Protein AF-A0A0P4VNN0-F1 (afdb_monomer)

Nearest PDB structures (foldseek):
  5vny-assembly1_A  TM=8.937E-01  e=1.075E-01  Drosophila melanogaster
  7zss-assembly1_P  TM=9.270E-01  e=1.607E-01  Drosophila melanogaster
  7zrv-assembly1_E  TM=9.097E-01  e=2.284E-01  Drosophila melanogaster
  5d8r-assembly1_E-2  TM=2.656E-01  e=1.031E+00  Pseudomonas aeruginosa PAO1
  6igm-assembly1_H  TM=4.471E-01  e=6.615E+00  Homo sapiens

pLDDT: mean 72.59, std 23.57, range [31.69, 98.44]

Solvent-accessible surface area (backbone atoms only — not comparable to full-atom values): 19188 Å² total; per-residue (Å²): 141,85,85,80,83,83,72,82,89,85,76,63,66,70,56,53,51,53,54,40,54,53,47,45,52,45,38,52,54,42,28,52,50,24,53,74,73,63,39,60,68,59,21,54,54,35,51,52,49,45,53,52,40,54,53,51,48,52,38,49,74,72,68,47,90,77,64,75,86,76,57,75,79,88,68,85,74,76,86,72,78,81,90,79,80,89,84,90,86,78,91,82,89,81,87,90,86,88,83,89,88,87,87,86,84,89,87,85,84,89,88,85,88,90,79,86,82,91,85,82,84,83,89,72,95,66,85,77,70,48,71,69,53,51,51,50,51,49,52,49,51,54,52,32,50,51,32,52,51,50,21,53,50,27,49,70,73,65,41,53,69,60,15,50,53,30,52,56,46,34,51,54,41,53,54,51,47,52,41,45,74,76,65,48,92,70,78,76,85,81,62,82,73,81,81,73,67,90,86,62,76,98,74,90,90,86,82,91,86,82,89,84,91,82,91,82,85,83,90,82,91,84,84,87,83,89,79,91,79,83,85,86,90,86,83,94,81,78,90,78,70,60,90,42,73,66,53,42,44,52,56,51,30,51,56,30,48,53,49,17,49,49,14,54,74,72,66,35,58,67,51,18,56,53,26,50,53,51,32,50,53,39,54,52,52,50,52,61,74,73,105

Structure (mmCIF, N/CA/C/O backbone):
data_AF-A0A0P4VNN0-F1
#
_entry.id   AF-A0A0P4VNN0-F1
#
loop_
_atom_site.group_PDB
_atom_site.id
_atom_site.type_symbol
_atom_site.label_atom_id
_atom_site.label_alt_id
_atom_site.label_comp_id
_atom_site.label_asym_id
_atom_site.label_entity_id
_atom_site.label_seq_id
_atom_site.pdbx_PDB_ins_code
_atom_site.Cartn_x
_atom_site.Cartn_y
_atom_site.Cartn_z
_atom_site.occupancy
_atom_site.B_iso_or_equiv
_atom_site.auth_seq_id
_atom_site.auth_comp_id
_atom_site.auth_asym_id
_atom_site.auth_atom_id
_atom_site.pdbx_PDB_model_num
ATOM 1 N N . PRO A 1 1 ? -42.240 25.926 39.441 1.00 51.06 1 PRO A N 1
ATOM 2 C CA . PRO A 1 1 ? -41.740 24.649 38.886 1.00 51.06 1 PRO A CA 1
ATOM 3 C C . PRO A 1 1 ? -42.791 24.044 37.936 1.00 51.06 1 PRO A C 1
ATOM 5 O O . PRO A 1 1 ? -43.957 23.976 38.290 1.00 51.06 1 PRO A O 1
ATOM 8 N N . ASP A 1 2 ? -42.524 23.643 36.706 1.00 54.81 2 ASP A N 1
ATOM 9 C CA . ASP A 1 2 ? -41.282 23.457 35.981 1.00 54.81 2 ASP A CA 1
ATOM 10 C C . ASP A 1 2 ? -41.645 23.150 34.524 1.00 54.81 2 ASP A C 1
ATOM 12 O O . ASP A 1 2 ? -42.789 22.826 34.202 1.00 54.81 2 ASP A O 1
ATOM 16 N N . ASN A 1 3 ? -40.602 23.150 33.697 1.00 51.38 3 ASN A N 1
ATOM 17 C CA . ASN A 1 3 ? -40.490 22.435 32.430 1.00 51.38 3 ASN A CA 1
ATOM 18 C C . ASN A 1 3 ? -40.894 23.194 31.156 1.00 51.38 3 ASN A C 1
ATOM 20 O O . ASN A 1 3 ? -41.850 22.872 30.451 1.00 51.38 3 ASN A O 1
ATOM 24 N N . LYS A 1 4 ? -40.059 24.180 30.811 1.00 55.50 4 LYS A N 1
ATOM 25 C CA . LYS A 1 4 ? -39.880 24.618 29.423 1.00 55.50 4 LYS A CA 1
ATOM 26 C C . LYS A 1 4 ? -38.875 23.665 28.756 1.00 55.50 4 LYS A C 1
ATOM 28 O O . LYS A 1 4 ? -37.787 23.501 29.307 1.00 55.50 4 LYS A O 1
ATOM 33 N N . PRO A 1 5 ? -39.193 23.043 27.607 1.00 55.69 5 PRO A N 1
ATOM 34 C CA . PRO A 1 5 ? -38.284 22.110 26.959 1.00 55.69 5 PRO A CA 1
ATOM 35 C C . PRO A 1 5 ? -37.046 22.859 26.457 1.00 55.69 5 PRO A C 1
ATOM 37 O O . PRO A 1 5 ? -37.147 23.847 25.726 1.00 55.69 5 PRO A O 1
ATOM 40 N N . LEU A 1 6 ? -35.880 22.384 26.887 1.00 50.06 6 LEU A N 1
ATOM 41 C CA . LEU A 1 6 ? -34.570 22.834 26.440 1.00 50.06 6 LEU A CA 1
ATOM 42 C C . LEU A 1 6 ? -34.420 22.485 24.951 1.00 50.06 6 LEU A C 1
ATOM 44 O O . LEU A 1 6 ? -34.374 21.313 24.580 1.00 50.06 6 LEU A O 1
ATOM 48 N N . MET A 1 7 ? -34.404 23.503 24.089 1.00 49.47 7 MET A N 1
ATOM 49 C CA . MET A 1 7 ? -34.157 23.320 22.658 1.00 49.47 7 MET A CA 1
ATOM 50 C C . MET A 1 7 ? -32.702 22.886 22.408 1.00 49.47 7 MET A C 1
ATOM 52 O O . MET A 1 7 ? -31.812 23.298 23.155 1.00 49.47 7 MET A O 1
ATOM 56 N N . PRO A 1 8 ? -32.431 22.102 21.348 1.00 56.19 8 PRO A N 1
ATOM 57 C CA . PRO A 1 8 ? -31.075 21.693 21.002 1.00 56.19 8 PRO A CA 1
ATOM 58 C C . PRO A 1 8 ? -30.222 22.911 20.618 1.00 56.19 8 PRO A C 1
ATOM 60 O O . PRO A 1 8 ? -30.602 23.706 19.755 1.00 56.19 8 PRO A O 1
ATOM 63 N N . VAL A 1 9 ? -29.062 23.041 21.264 1.00 56.72 9 VAL A N 1
ATOM 64 C CA . VAL A 1 9 ? -28.037 24.056 20.986 1.00 56.72 9 VAL A CA 1
ATOM 65 C C . VAL A 1 9 ? -27.567 23.900 19.540 1.00 56.72 9 VAL A C 1
ATOM 67 O O . VAL A 1 9 ? -26.901 22.934 19.180 1.00 56.72 9 VAL A O 1
ATOM 70 N N . LYS A 1 10 ? -27.954 24.851 18.691 1.00 54.91 10 LYS A N 1
ATOM 71 C CA . LYS A 1 10 ? -27.675 24.879 17.253 1.00 54.91 10 LYS A CA 1
ATOM 72 C C . LYS A 1 10 ? -26.802 26.102 16.960 1.00 54.91 10 LYS A C 1
ATOM 74 O O . LYS A 1 10 ? -27.318 27.080 16.433 1.00 54.91 10 LYS A O 1
ATOM 79 N N . VAL A 1 11 ? -25.539 26.117 17.409 1.00 54.59 11 VAL A N 1
ATOM 80 C CA . VAL A 1 11 ? -24.727 27.362 17.379 1.00 54.59 11 VAL A CA 1
ATOM 81 C C . VAL A 1 11 ? -23.311 27.235 16.785 1.00 54.59 11 VAL A C 1
ATOM 83 O O . VAL A 1 11 ? -22.770 28.247 16.365 1.00 54.59 11 VAL A O 1
ATOM 86 N N . GLU A 1 12 ? -22.731 26.051 16.575 1.00 59.81 12 GLU A N 1
ATOM 87 C CA . GLU A 1 12 ? -21.328 25.981 16.097 1.00 59.81 12 GLU A CA 1
ATOM 88 C C . GLU A 1 12 ? -21.172 25.741 14.573 1.00 59.81 12 GLU A C 1
ATOM 90 O O . GLU A 1 12 ? -20.182 26.136 13.956 1.00 59.81 12 GLU A O 1
ATOM 95 N N . HIS A 1 13 ? -22.167 25.146 13.899 1.00 58.16 13 HIS A N 1
ATOM 96 C CA . HIS A 1 13 ? -22.041 24.726 12.488 1.00 58.16 13 HIS A CA 1
ATOM 97 C C . HIS A 1 13 ? -21.841 25.876 11.491 1.00 58.16 13 HIS A C 1
ATOM 99 O O . HIS A 1 13 ? -21.147 25.712 10.486 1.00 58.16 13 HIS A O 1
ATOM 105 N N . THR A 1 14 ? -22.440 27.042 11.745 1.00 63.72 14 THR A N 1
ATOM 106 C CA . THR A 1 14 ? -22.323 28.212 10.857 1.00 63.72 14 THR A CA 1
ATOM 107 C C . THR A 1 14 ? -20.915 28.798 10.859 1.00 63.72 14 THR A C 1
ATOM 109 O O . THR A 1 14 ? -20.460 29.273 9.819 1.00 63.72 14 THR A O 1
ATOM 112 N N . ASN A 1 15 ? -20.208 28.714 11.990 1.00 80.88 15 ASN A N 1
ATOM 113 C CA . ASN A 1 15 ? -18.839 29.204 12.109 1.00 80.88 15 ASN A CA 1
ATOM 114 C C . ASN A 1 15 ? -17.869 28.298 11.327 1.00 80.88 15 ASN A C 1
ATOM 116 O O . ASN A 1 15 ? -17.112 28.767 10.476 1.00 80.88 15 ASN A O 1
ATOM 120 N N . TYR A 1 16 ? -17.993 26.975 11.483 1.00 86.19 16 TYR A N 1
ATOM 121 C CA . TYR A 1 16 ? -17.153 26.026 10.746 1.00 86.19 16 TYR A CA 1
ATOM 122 C C . TYR A 1 16 ? -17.377 26.053 9.236 1.00 86.19 16 TYR A C 1
ATOM 124 O O . TYR A 1 16 ? -16.417 25.903 8.479 1.00 86.19 16 TYR A O 1
ATOM 132 N N . MET A 1 17 ? -18.610 26.280 8.769 1.00 87.25 17 MET A N 1
ATOM 133 C CA . MET A 1 17 ? -18.850 26.450 7.333 1.00 87.25 17 MET A CA 1
ATOM 134 C C . MET A 1 17 ? -18.078 27.627 6.759 1.00 87.25 17 MET A C 1
ATOM 136 O O . MET A 1 17 ? -17.381 27.447 5.760 1.00 87.25 17 MET A O 1
ATOM 140 N N . ALA A 1 18 ? -18.151 28.791 7.406 1.00 89.12 18 ALA A N 1
ATOM 141 C CA . ALA A 1 18 ? -17.426 29.978 6.971 1.00 89.12 18 ALA A CA 1
ATOM 142 C C . ALA A 1 18 ? -15.910 29.717 6.938 1.00 89.12 18 ALA A C 1
ATOM 144 O O . ALA A 1 18 ? -15.289 29.868 5.884 1.00 89.12 18 ALA A O 1
ATOM 145 N N . ILE A 1 19 ? -15.346 29.191 8.032 1.00 88.81 19 ILE A N 1
ATOM 146 C CA . ILE A 1 19 ? -13.912 28.885 8.152 1.00 88.81 19 ILE A CA 1
ATOM 147 C C . ILE A 1 19 ? -13.444 27.905 7.066 1.00 88.81 19 ILE A C 1
ATOM 149 O O . ILE A 1 19 ? -12.406 28.110 6.433 1.00 88.81 19 ILE A O 1
ATOM 153 N N . ILE A 1 20 ? -14.192 26.823 6.828 1.00 91.69 20 ILE A N 1
ATOM 154 C CA . ILE A 1 20 ? -13.824 25.819 5.823 1.00 91.69 20 ILE A CA 1
ATOM 155 C C . ILE A 1 20 ? -13.889 26.424 4.418 1.00 91.69 20 ILE A C 1
ATOM 157 O O . ILE A 1 20 ? -12.979 26.196 3.622 1.00 91.69 20 ILE A O 1
ATOM 161 N N . THR A 1 21 ? -14.919 27.215 4.106 1.00 91.69 21 THR A N 1
ATOM 162 C CA . THR A 1 21 ? -15.033 27.863 2.789 1.00 91.69 21 THR A CA 1
ATOM 163 C C . THR A 1 21 ? -13.914 28.870 2.531 1.00 91.69 21 THR A C 1
ATOM 165 O O . THR A 1 21 ? -13.319 28.853 1.452 1.00 91.69 21 THR A O 1
ATOM 168 N N . GLU A 1 22 ? -13.558 29.675 3.533 1.00 91.88 22 GLU A N 1
ATOM 169 C CA . GLU A 1 22 ? -12.446 30.622 3.464 1.00 91.88 22 GLU A CA 1
ATOM 170 C C . GLU A 1 22 ? -11.114 29.890 3.236 1.00 91.88 22 GLU A C 1
ATOM 172 O O . GLU A 1 22 ? -10.356 30.217 2.318 1.00 91.88 22 GLU A O 1
ATOM 177 N N . ARG A 1 23 ? -10.859 28.818 4.000 1.00 92.25 23 ARG A N 1
ATOM 178 C CA . ARG A 1 23 ? -9.662 27.978 3.840 1.00 92.25 23 ARG A CA 1
ATOM 179 C C . ARG A 1 23 ? -9.604 27.318 2.465 1.00 92.25 23 ARG A C 1
ATOM 181 O O . ARG A 1 23 ? -8.527 27.265 1.877 1.00 92.25 23 ARG A O 1
ATOM 188 N N . ILE A 1 24 ? -10.728 26.862 1.909 1.00 93.94 24 ILE A N 1
ATOM 189 C CA . ILE A 1 24 ? -10.765 26.331 0.535 1.00 93.94 24 ILE A CA 1
ATOM 190 C C . ILE A 1 24 ? -10.321 27.402 -0.467 1.00 93.94 24 ILE A C 1
ATOM 192 O O . ILE A 1 24 ? -9.543 27.083 -1.368 1.00 93.94 24 ILE A O 1
ATOM 196 N N . SER A 1 25 ? -10.773 28.651 -0.314 1.00 94.31 25 SER A N 1
ATOM 197 C CA . SER A 1 25 ? -10.351 29.757 -1.186 1.00 94.31 25 SER A CA 1
ATOM 198 C C . SER A 1 25 ? -8.841 29.984 -1.105 1.00 94.31 25 SER A C 1
ATOM 200 O O . SER A 1 25 ? -8.156 29.925 -2.126 1.00 94.31 25 SER A O 1
ATOM 202 N N . MET A 1 26 ? -8.301 30.111 0.113 1.00 92.75 26 MET A N 1
ATOM 203 C CA . MET A 1 26 ? -6.860 30.289 0.332 1.00 92.75 26 MET A CA 1
ATOM 204 C C . MET A 1 26 ? -6.031 29.152 -0.281 1.00 92.75 26 MET A C 1
ATOM 206 O O . MET A 1 26 ? -5.021 29.385 -0.943 1.00 92.75 26 MET A O 1
ATOM 210 N N . TYR A 1 27 ? -6.456 27.902 -0.080 1.00 95.19 27 TYR A N 1
ATOM 211 C CA . TYR A 1 27 ? -5.756 26.730 -0.602 1.00 95.19 27 TYR A CA 1
ATOM 212 C C . TYR A 1 27 ? -5.797 26.642 -2.132 1.00 95.19 27 TYR A C 1
ATOM 214 O O . TYR A 1 27 ? -4.799 26.242 -2.732 1.00 95.19 27 TYR A O 1
ATOM 222 N N . LYS A 1 28 ? -6.887 27.064 -2.781 1.00 95.25 28 LYS A N 1
ATOM 223 C CA . LYS A 1 28 ? -6.954 27.142 -4.249 1.00 95.25 28 LYS A CA 1
ATOM 224 C C . LYS A 1 28 ? -5.978 28.174 -4.808 1.00 95.25 28 LYS A C 1
ATOM 226 O O . LYS A 1 28 ? -5.243 27.881 -5.748 1.00 95.25 28 LYS A O 1
ATOM 231 N N . GLU A 1 29 ? -5.930 29.360 -4.209 1.00 94.50 29 GLU A N 1
ATOM 232 C CA . GLU A 1 29 ? -4.997 30.414 -4.620 1.00 94.50 29 GLU A CA 1
ATOM 233 C C . GLU A 1 29 ? -3.539 29.986 -4.427 1.00 94.50 29 GLU A C 1
ATOM 235 O O . GLU A 1 29 ? -2.699 30.168 -5.309 1.00 94.50 29 GLU A O 1
ATOM 240 N N . ALA A 1 30 ? -3.221 29.350 -3.298 1.00 93.19 30 ALA A N 1
ATOM 241 C CA . ALA A 1 30 ? -1.870 28.865 -3.051 1.00 93.19 30 ALA A CA 1
ATOM 242 C C . ALA A 1 30 ? -1.459 27.715 -3.979 1.00 93.19 30 ALA A C 1
ATOM 244 O O . ALA A 1 30 ? -0.283 27.625 -4.332 1.00 93.19 30 ALA A O 1
ATOM 245 N N . GLU A 1 31 ? -2.391 26.840 -4.371 1.00 94.56 31 GLU A N 1
ATOM 246 C CA . GLU A 1 31 ? -2.138 25.797 -5.367 1.00 94.56 31 GLU A CA 1
ATOM 247 C C . GLU A 1 31 ? -1.810 26.422 -6.728 1.00 94.56 31 GLU A C 1
ATOM 249 O O . GLU A 1 31 ? -0.804 26.059 -7.339 1.00 94.56 31 GLU A O 1
ATOM 254 N N . ALA A 1 32 ? -2.596 27.411 -7.167 1.00 94.69 32 ALA A N 1
ATOM 255 C CA . ALA A 1 32 ? -2.339 28.147 -8.403 1.00 94.69 32 ALA A CA 1
ATOM 256 C C . ALA A 1 32 ? -0.975 28.856 -8.377 1.00 94.69 32 ALA A C 1
ATOM 258 O O . ALA A 1 32 ? -0.200 28.747 -9.330 1.00 94.69 32 ALA A O 1
ATOM 259 N N . ASN A 1 33 ? -0.633 29.509 -7.265 1.00 92.44 33 ASN A N 1
ATOM 260 C CA . ASN A 1 33 ? 0.669 30.150 -7.079 1.00 92.44 33 ASN A CA 1
ATOM 261 C C . ASN A 1 33 ? 1.820 29.132 -7.097 1.00 92.44 33 ASN A C 1
ATOM 263 O O . ASN A 1 33 ? 2.822 29.349 -7.773 1.00 92.44 33 ASN A O 1
ATOM 267 N N . ALA A 1 34 ? 1.682 28.001 -6.396 1.00 94.12 34 ALA A N 1
ATOM 268 C CA . ALA A 1 34 ? 2.698 26.949 -6.383 1.00 94.12 34 ALA A CA 1
ATOM 269 C C . ALA A 1 34 ? 2.913 26.346 -7.780 1.00 94.12 34 ALA A C 1
ATOM 271 O O . ALA A 1 34 ? 4.054 26.145 -8.189 1.00 94.12 34 ALA A O 1
ATOM 272 N N . ASN A 1 35 ? 1.834 26.130 -8.536 1.00 93.38 35 ASN A N 1
ATOM 273 C CA . ASN A 1 35 ? 1.904 25.673 -9.922 1.00 93.38 35 ASN A CA 1
ATOM 274 C C . ASN A 1 35 ? 2.558 26.715 -10.842 1.00 93.38 35 ASN A C 1
ATOM 276 O O . ASN A 1 35 ? 3.370 26.347 -11.685 1.00 93.38 35 ASN A O 1
ATOM 280 N N . SER A 1 36 ? 2.262 28.003 -10.646 1.00 92.94 36 SER A N 1
ATOM 281 C CA . SER A 1 36 ? 2.830 29.103 -11.444 1.00 92.94 36 SER A CA 1
ATOM 282 C C . SER A 1 36 ? 4.328 29.298 -11.194 1.00 92.94 36 SER A C 1
ATOM 284 O O . SER A 1 36 ? 5.073 29.635 -12.107 1.00 92.94 36 SER A O 1
ATOM 286 N N . ILE A 1 37 ? 4.781 29.050 -9.962 1.00 92.06 37 ILE A N 1
ATOM 287 C CA . ILE A 1 37 ? 6.200 29.073 -9.572 1.00 92.06 37 ILE A CA 1
ATOM 288 C C . ILE A 1 37 ? 6.919 27.768 -9.987 1.00 92.06 37 ILE A C 1
ATOM 290 O O . ILE A 1 37 ? 8.143 27.690 -9.940 1.00 92.06 37 ILE A O 1
ATOM 294 N N . GLY A 1 38 ? 6.183 26.732 -10.407 1.00 92.75 38 GLY A N 1
ATOM 295 C CA . GLY A 1 38 ? 6.738 25.417 -10.747 1.00 92.75 38 GLY A CA 1
ATOM 296 C C . GLY A 1 38 ? 7.075 24.538 -9.534 1.00 92.75 38 GLY A C 1
ATOM 297 O O . GLY A 1 38 ? 7.691 23.481 -9.684 1.00 92.75 38 GLY A O 1
ATOM 298 N N . ASP A 1 39 ? 6.644 24.917 -8.326 1.00 94.50 39 ASP A N 1
ATOM 299 C CA . ASP A 1 39 ? 6.826 24.128 -7.104 1.00 94.50 39 ASP A CA 1
ATOM 300 C C . ASP A 1 39 ? 5.770 23.012 -7.011 1.00 94.50 39 ASP A C 1
ATOM 302 O O . ASP A 1 39 ? 4.784 23.064 -6.265 1.00 94.50 39 ASP A O 1
ATOM 306 N N . THR A 1 40 ? 5.990 21.958 -7.801 1.00 93.56 40 THR A N 1
ATOM 307 C CA . THR A 1 40 ? 5.067 20.816 -7.898 1.00 93.56 40 THR A CA 1
ATOM 308 C C . THR A 1 40 ? 4.924 20.038 -6.584 1.00 93.56 40 THR A C 1
ATOM 310 O O . THR A 1 40 ? 3.902 19.391 -6.347 1.00 93.56 40 THR A O 1
ATOM 313 N N . SER A 1 41 ? 5.931 20.078 -5.708 1.00 93.50 41 SER A N 1
ATOM 314 C CA . SER A 1 41 ? 5.895 19.399 -4.408 1.00 93.50 41 SER A CA 1
ATOM 315 C C . SER A 1 41 ? 5.000 20.139 -3.420 1.00 93.50 41 SER A C 1
ATOM 317 O O . SER A 1 41 ? 4.175 19.506 -2.751 1.00 93.50 41 SER A O 1
ATOM 319 N N . LYS A 1 42 ? 5.091 21.472 -3.381 1.00 93.31 42 LYS A N 1
ATOM 320 C CA . LYS A 1 42 ? 4.179 22.313 -2.603 1.00 93.31 42 LYS A CA 1
ATOM 321 C C . LYS A 1 42 ? 2.752 22.241 -3.135 1.00 93.31 42 LYS A C 1
ATOM 323 O O . LYS A 1 42 ? 1.842 22.040 -2.333 1.00 93.31 42 LYS A O 1
ATOM 328 N N . ALA A 1 43 ? 2.556 22.279 -4.454 1.00 94.88 43 ALA A N 1
ATOM 329 C CA . ALA A 1 43 ? 1.238 22.104 -5.066 1.00 94.88 43 ALA A CA 1
ATOM 330 C C . ALA A 1 43 ? 0.579 20.781 -4.634 1.00 94.88 43 ALA A C 1
ATOM 332 O O . ALA A 1 43 ? -0.540 20.778 -4.127 1.00 94.88 43 ALA A O 1
ATOM 333 N N . ARG A 1 44 ? 1.312 19.657 -4.687 1.00 95.94 44 ARG A N 1
ATOM 334 C CA . ARG A 1 44 ? 0.816 18.354 -4.199 1.00 95.94 44 ARG A CA 1
ATOM 335 C C . ARG A 1 44 ? 0.479 18.353 -2.703 1.00 95.94 44 ARG A C 1
ATOM 337 O O . ARG A 1 44 ? -0.466 17.679 -2.295 1.00 95.94 44 ARG A O 1
ATOM 344 N N . ARG A 1 45 ? 1.236 19.074 -1.864 1.00 95.44 45 ARG A N 1
ATOM 345 C CA . ARG A 1 45 ? 0.924 19.214 -0.428 1.00 95.44 45 ARG A CA 1
ATOM 346 C C . ARG A 1 45 ? -0.382 19.984 -0.222 1.00 95.44 45 ARG A C 1
ATOM 348 O O . ARG A 1 45 ? -1.211 19.532 0.564 1.00 95.44 45 ARG A O 1
ATOM 355 N N . ILE A 1 46 ? -0.565 21.087 -0.942 1.00 95.12 46 ILE A N 1
ATOM 356 C CA . ILE A 1 46 ? -1.767 21.928 -0.876 1.00 95.12 46 ILE A CA 1
ATOM 357 C C . ILE A 1 46 ? -2.992 21.161 -1.395 1.00 95.12 46 ILE A C 1
ATOM 359 O O . ILE A 1 46 ? -4.022 21.150 -0.726 1.00 95.12 46 ILE A O 1
ATOM 363 N N . ALA A 1 47 ? -2.861 20.413 -2.495 1.00 95.44 47 ALA A N 1
ATOM 364 C CA . ALA A 1 47 ? -3.931 19.585 -3.058 1.00 95.44 47 ALA A CA 1
ATOM 365 C C . ALA A 1 47 ? -4.476 18.540 -2.063 1.00 95.44 47 ALA A C 1
ATOM 367 O O . ALA A 1 47 ? -5.678 18.274 -2.013 1.00 95.44 47 ALA A O 1
ATOM 368 N N . ARG A 1 48 ? -3.610 17.967 -1.213 1.00 95.12 48 ARG A N 1
ATOM 369 C CA . ARG A 1 48 ? -4.054 17.083 -0.120 1.00 95.12 48 ARG A CA 1
ATOM 370 C C . ARG A 1 48 ? -4.881 17.837 0.923 1.00 95.12 48 ARG A C 1
ATOM 372 O O . ARG A 1 48 ? -5.929 17.337 1.316 1.00 95.12 48 ARG A O 1
ATOM 379 N N . GLY A 1 49 ? -4.451 19.038 1.315 1.00 94.56 49 GLY A N 1
ATOM 380 C CA . GLY A 1 49 ? -5.211 19.900 2.225 1.00 94.56 49 GLY A CA 1
ATOM 381 C C . GLY A 1 49 ? -6.572 20.312 1.657 1.00 94.56 49 GLY A C 1
ATOM 382 O O . GLY A 1 49 ? -7.569 20.249 2.370 1.00 94.56 49 GLY A O 1
ATOM 383 N N . LEU A 1 50 ? -6.649 20.613 0.353 1.00 94.69 50 LEU A N 1
ATOM 384 C CA . LEU A 1 50 ? -7.919 20.858 -0.343 1.00 94.69 50 LEU A CA 1
ATOM 385 C C . LEU A 1 50 ? -8.859 19.658 -0.265 1.00 94.69 50 LEU A C 1
ATOM 387 O O . LEU A 1 50 ? -10.057 19.830 -0.052 1.00 94.69 50 LEU A O 1
ATOM 391 N N . LYS A 1 51 ? -8.345 18.434 -0.422 1.00 96.06 51 LYS A N 1
ATOM 392 C CA . LYS A 1 51 ? -9.170 17.226 -0.304 1.00 96.06 51 LYS A CA 1
ATOM 393 C C . LYS A 1 51 ? -9.761 17.087 1.101 1.00 96.06 51 LYS A C 1
ATOM 395 O O . LYS A 1 51 ? -10.952 16.812 1.217 1.00 96.06 51 LYS A O 1
ATOM 400 N N . THR A 1 52 ? -8.962 17.331 2.140 1.00 94.50 52 THR A N 1
ATOM 401 C CA . THR A 1 52 ? -9.433 17.330 3.533 1.00 94.50 52 THR A CA 1
ATOM 402 C C . THR A 1 52 ? -10.502 18.399 3.762 1.00 94.50 52 THR A C 1
ATOM 404 O O . THR A 1 52 ? -11.572 18.089 4.272 1.00 94.50 52 THR A O 1
ATOM 407 N N . LEU A 1 53 ? -10.271 19.636 3.314 1.00 94.00 53 LEU A N 1
ATOM 408 C CA . LEU A 1 53 ? -11.231 20.734 3.465 1.00 94.00 53 LEU A CA 1
ATOM 409 C C . LEU A 1 53 ? -12.560 20.473 2.737 1.00 94.00 53 LEU A C 1
ATOM 411 O O . LEU A 1 53 ? -13.620 20.781 3.273 1.00 94.00 53 LEU A O 1
ATOM 415 N N . ASN A 1 54 ? -12.529 19.868 1.545 1.00 94.56 54 ASN A N 1
ATOM 416 C CA . ASN A 1 54 ? -13.749 19.486 0.825 1.00 94.56 54 ASN A CA 1
ATOM 417 C C . ASN A 1 54 ? -14.532 18.378 1.549 1.00 94.56 54 ASN A C 1
ATOM 419 O O . ASN A 1 54 ? -15.762 18.408 1.572 1.00 94.56 54 ASN A O 1
ATOM 423 N N . GLU A 1 55 ? -13.840 17.413 2.160 1.00 94.19 55 GLU A N 1
ATOM 424 C CA . GLU A 1 55 ? -14.486 16.376 2.971 1.00 94.19 55 GLU A CA 1
ATOM 425 C C . GLU A 1 55 ? -15.138 16.973 4.225 1.00 94.19 55 GLU A C 1
ATOM 427 O O . GLU A 1 55 ? -16.291 16.671 4.529 1.00 94.19 55 GLU A O 1
ATOM 432 N N . LEU A 1 56 ? -14.443 17.889 4.907 1.00 91.50 56 LEU A N 1
ATOM 433 C CA . LEU A 1 56 ? -14.995 18.630 6.043 1.00 91.50 56 LEU A CA 1
ATOM 434 C C . LEU A 1 56 ? -16.193 19.488 5.620 1.00 91.50 56 LEU A C 1
ATOM 436 O O . LEU A 1 56 ? -17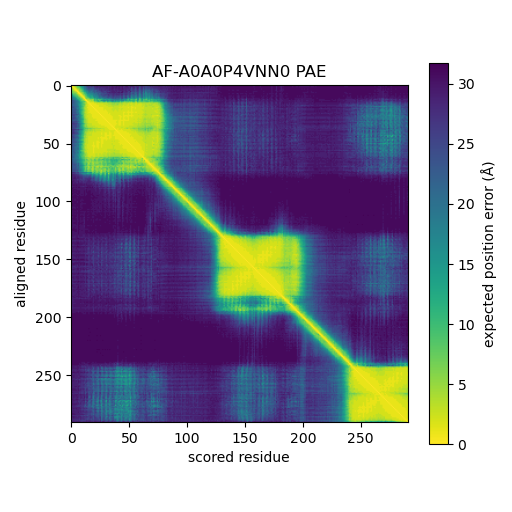.207 19.501 6.309 1.00 91.50 56 LEU A O 1
ATOM 440 N N . SER A 1 57 ? -16.131 20.131 4.451 1.00 92.00 57 SER A N 1
ATOM 441 C CA . SER A 1 57 ? -17.254 20.901 3.913 1.00 92.00 57 SER A CA 1
ATOM 442 C C . SER A 1 57 ? -18.507 20.032 3.756 1.00 92.00 57 SER A C 1
ATOM 444 O O . SER A 1 57 ? -19.587 20.414 4.207 1.00 92.00 57 SER A O 1
ATOM 446 N N . ARG A 1 58 ? -18.357 18.814 3.215 1.00 93.56 58 ARG A N 1
ATOM 447 C CA . ARG A 1 58 ? -19.461 17.851 3.098 1.00 93.56 58 ARG A CA 1
ATOM 448 C C . ARG A 1 58 ? -19.994 17.415 4.466 1.00 93.56 58 ARG A C 1
ATOM 450 O O . ARG A 1 58 ? -21.205 17.297 4.630 1.00 93.56 58 ARG A O 1
ATOM 457 N N . LYS A 1 59 ? -19.114 17.198 5.449 1.00 90.06 59 LYS A N 1
ATOM 458 C CA . LYS A 1 59 ? -19.512 16.820 6.815 1.00 90.06 59 LYS A CA 1
ATOM 459 C C . LYS A 1 59 ? -20.349 17.903 7.498 1.00 90.06 59 LYS A C 1
ATOM 461 O O . LYS A 1 59 ? -21.397 17.566 8.043 1.00 90.06 59 LYS A O 1
ATOM 466 N N . VAL A 1 60 ? -19.962 19.182 7.419 1.00 88.44 60 VAL A N 1
ATOM 467 C CA . VAL A 1 60 ? -20.793 20.243 8.021 1.00 88.44 60 VAL A CA 1
ATOM 468 C C . VAL A 1 60 ? -22.103 20.431 7.258 1.00 88.44 60 VAL A C 1
ATOM 470 O O . VAL A 1 60 ? -23.134 20.645 7.888 1.00 88.44 60 VAL A O 1
ATOM 473 N N . GLN A 1 61 ? -22.102 20.302 5.924 1.00 87.44 61 GLN A N 1
ATOM 474 C CA . GLN A 1 61 ? -23.343 20.331 5.134 1.00 87.44 61 GLN A CA 1
ATOM 475 C C . GLN A 1 61 ? -24.309 19.210 5.542 1.00 87.44 61 GLN A C 1
ATOM 477 O O . GLN A 1 61 ? -25.519 19.419 5.568 1.00 87.44 61 GLN A O 1
ATOM 482 N N . ALA A 1 62 ? -23.779 18.042 5.910 1.00 88.06 62 ALA A N 1
ATOM 483 C CA . ALA A 1 62 ? -24.549 16.932 6.465 1.00 88.06 62 ALA A CA 1
ATOM 484 C C . ALA A 1 62 ? -24.949 17.130 7.944 1.00 88.06 62 ALA A C 1
ATOM 486 O O . ALA A 1 62 ? -25.612 16.267 8.515 1.00 88.06 62 ALA A O 1
ATOM 487 N N . GLY A 1 63 ? -24.556 18.241 8.578 1.00 83.12 63 GLY A N 1
ATOM 488 C CA . GLY A 1 63 ? -24.849 18.547 9.981 1.00 83.12 63 GLY A CA 1
ATOM 489 C C . GLY A 1 63 ? -24.007 17.767 10.995 1.00 83.12 63 GLY A C 1
ATOM 490 O O . GLY A 1 63 ? -24.322 17.790 12.185 1.00 83.12 63 GLY A O 1
ATOM 491 N N . LEU A 1 64 ? -22.944 17.085 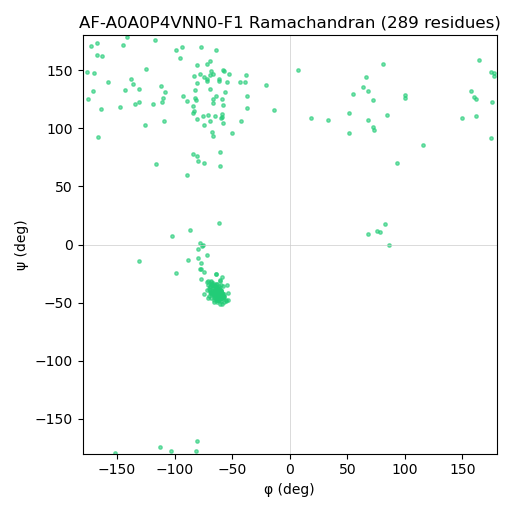10.558 1.00 83.38 64 LEU A N 1
ATOM 492 C CA . LEU A 1 64 ? -22.058 16.324 11.440 1.00 83.38 64 LEU A CA 1
ATOM 493 C C . LEU A 1 64 ? -21.149 17.263 12.241 1.00 83.38 64 LEU A C 1
ATOM 495 O O . LEU A 1 64 ? -20.700 18.292 11.734 1.00 83.38 64 LEU A O 1
ATOM 499 N N . VAL A 1 65 ? -20.874 16.892 13.492 1.00 76.56 65 VAL A N 1
ATOM 500 C CA . VAL A 1 65 ? -19.939 17.617 14.362 1.00 76.56 65 VAL A CA 1
ATOM 501 C C . VAL A 1 65 ? -18.518 17.427 13.829 1.00 76.56 65 VAL A C 1
ATOM 503 O O . VAL A 1 65 ? -18.127 16.313 13.471 1.00 76.56 65 VAL A O 1
ATOM 506 N N . ILE A 1 66 ? -17.765 18.522 13.742 1.00 80.38 66 ILE A N 1
ATOM 507 C CA . ILE A 1 66 ? -16.375 18.540 13.283 1.00 80.38 66 ILE A CA 1
ATOM 508 C C . ILE A 1 66 ? -15.476 18.889 14.460 1.00 80.38 66 ILE A C 1
ATOM 510 O O . ILE A 1 66 ? -15.785 19.807 15.213 1.00 80.38 66 ILE A O 1
ATOM 514 N N . ASN A 1 67 ? -14.361 18.173 14.586 1.00 79.81 67 ASN A N 1
ATOM 515 C CA . ASN A 1 67 ? -13.308 18.510 15.534 1.00 79.81 67 ASN A CA 1
ATOM 516 C C . ASN A 1 67 ? -12.414 19.597 14.926 1.00 79.81 67 ASN A C 1
ATOM 518 O O . ASN A 1 67 ? -11.994 19.480 13.773 1.00 79.81 67 ASN A O 1
ATOM 522 N N . GLU A 1 68 ? -12.102 20.643 15.689 1.00 74.31 68 GLU A N 1
ATOM 523 C CA . GLU A 1 68 ? -11.301 21.782 15.209 1.00 74.31 68 GLU A CA 1
ATOM 524 C C . GLU A 1 68 ? -9.896 21.370 14.743 1.00 74.31 68 GLU A C 1
ATOM 526 O O . GLU A 1 68 ? -9.373 21.930 13.778 1.00 74.31 68 GLU A O 1
ATOM 531 N N . GLU A 1 69 ? -9.346 20.325 15.363 1.00 78.31 69 GLU A N 1
ATOM 532 C CA . GLU A 1 69 ? -8.032 19.739 15.069 1.00 78.31 69 GLU A CA 1
ATOM 533 C C . GLU A 1 69 ? -7.927 19.135 13.661 1.00 78.31 69 GLU A C 1
ATOM 535 O O . GLU A 1 69 ? -6.841 19.052 13.085 1.00 78.31 69 GLU A O 1
ATOM 540 N N . ASP A 1 70 ? -9.055 18.717 13.076 1.00 82.25 70 ASP A N 1
ATOM 541 C CA . ASP A 1 70 ? -9.070 18.103 11.746 1.00 82.25 70 ASP A CA 1
ATOM 542 C C . ASP A 1 70 ? -8.918 19.140 10.628 1.00 82.25 70 ASP A C 1
ATOM 544 O O . ASP A 1 70 ? -8.654 18.779 9.474 1.00 82.25 70 ASP A O 1
ATOM 548 N N . ILE A 1 71 ? -9.114 20.429 10.929 1.00 80.75 71 ILE A N 1
ATOM 549 C CA . ILE A 1 71 ? -9.096 21.466 9.909 1.00 80.75 71 ILE A CA 1
ATOM 550 C C . ILE A 1 71 ? -7.646 21.902 9.646 1.00 80.75 71 ILE A C 1
ATOM 552 O O . ILE A 1 71 ? -6.995 22.447 10.538 1.00 80.75 71 ILE A O 1
ATOM 556 N N . PRO A 1 72 ? -7.128 21.738 8.411 1.00 81.69 72 PRO A N 1
ATOM 557 C CA . PRO A 1 72 ? -5.770 22.147 8.079 1.00 81.69 72 PRO A CA 1
ATOM 558 C C . PRO A 1 72 ? -5.505 23.616 8.423 1.00 81.69 72 PRO A C 1
ATOM 560 O O . PRO A 1 72 ? -6.349 24.482 8.168 1.00 81.69 72 PRO A O 1
ATOM 563 N N . LEU A 1 73 ? -4.307 23.892 8.949 1.00 81.69 73 LEU A N 1
ATOM 564 C CA . LEU A 1 73 ? -3.872 25.242 9.310 1.00 81.69 73 LEU A CA 1
ATOM 565 C C . LEU A 1 73 ? -4.028 26.226 8.136 1.00 81.69 73 LEU A C 1
ATOM 567 O O . LEU A 1 73 ? -3.848 25.836 6.971 1.00 81.69 73 LEU A O 1
ATOM 571 N N . PRO A 1 74 ? -4.330 27.506 8.419 1.00 80.75 74 PRO A N 1
ATOM 572 C CA . PRO A 1 74 ? -4.394 28.535 7.393 1.00 80.75 74 PRO A CA 1
ATOM 573 C C . PRO A 1 74 ? -3.030 28.696 6.719 1.00 80.75 74 PRO A C 1
ATOM 575 O O . PRO A 1 74 ? -1.979 28.608 7.355 1.00 80.75 74 PRO A O 1
ATOM 578 N N . ILE A 1 75 ? -3.051 28.933 5.411 1.00 80.94 75 ILE A N 1
ATOM 579 C CA . ILE A 1 75 ? -1.844 29.194 4.630 1.00 80.94 75 ILE A CA 1
ATOM 580 C C . ILE A 1 75 ? -1.815 30.668 4.242 1.00 80.94 75 ILE A C 1
ATOM 582 O O . ILE A 1 75 ? -2.790 31.207 3.728 1.00 80.94 75 ILE A O 1
ATOM 586 N N . SER A 1 76 ? -0.686 31.333 4.465 1.00 72.44 76 SER A N 1
ATOM 587 C CA . SER A 1 76 ? -0.510 32.709 4.008 1.00 72.44 76 SER A CA 1
ATOM 588 C C . SER A 1 76 ? -0.262 32.713 2.499 1.00 72.44 76 SER A C 1
ATOM 590 O O . SER A 1 76 ? 0.794 32.277 2.030 1.00 72.44 76 SER A O 1
ATOM 592 N N . VAL A 1 77 ? -1.226 33.220 1.729 1.00 67.44 77 VAL A N 1
ATOM 593 C CA . VAL A 1 77 ? -1.078 33.505 0.294 1.00 67.44 77 VAL A CA 1
ATOM 594 C C . VAL A 1 77 ? -0.224 34.761 0.100 1.00 67.44 77 VAL A C 1
ATOM 596 O O . VAL A 1 77 ? -0.690 35.827 -0.281 1.00 67.44 77 VAL A O 1
ATOM 599 N N . GLY A 1 78 ? 1.071 34.659 0.403 1.00 55.22 78 GLY A N 1
ATOM 600 C CA . GLY A 1 78 ? 2.032 35.703 0.062 1.00 55.22 78 GLY A CA 1
ATOM 601 C C . GLY A 1 78 ? 2.183 35.778 -1.455 1.00 55.22 78 GLY A C 1
ATOM 602 O O . GLY A 1 78 ? 2.934 34.993 -2.034 1.00 55.22 78 GLY A O 1
ATOM 603 N N . ALA A 1 79 ? 1.459 36.694 -2.098 1.00 50.50 79 ALA A N 1
ATOM 604 C CA . ALA A 1 79 ? 1.605 36.994 -3.514 1.00 50.50 79 ALA A CA 1
ATOM 605 C C . ALA A 1 79 ? 3.049 37.439 -3.794 1.00 50.50 79 ALA A C 1
ATOM 607 O O . ALA A 1 79 ? 3.474 38.518 -3.382 1.00 50.50 79 ALA A O 1
ATOM 608 N N . LYS A 1 80 ? 3.824 36.604 -4.494 1.00 51.56 80 LYS A N 1
ATOM 609 C CA . LYS A 1 80 ? 5.083 37.026 -5.110 1.00 51.56 80 LYS A CA 1
ATOM 610 C C . LYS A 1 80 ? 4.908 37.019 -6.623 1.00 51.56 80 LYS A C 1
ATOM 612 O O . LYS A 1 80 ? 4.515 36.022 -7.217 1.00 51.56 80 LYS A O 1
ATOM 617 N N . LYS A 1 81 ? 5.168 38.205 -7.169 1.00 43.22 81 LYS A N 1
ATOM 618 C CA . LYS A 1 81 ? 5.228 38.623 -8.571 1.00 43.22 81 LYS A CA 1
ATOM 619 C C . LYS A 1 81 ? 5.865 37.547 -9.483 1.00 43.22 81 LYS A C 1
ATOM 621 O O . LYS A 1 81 ? 6.790 36.872 -9.026 1.00 43.22 81 LYS A O 1
ATOM 626 N N . PRO A 1 82 ? 5.423 37.401 -10.749 1.00 43.12 82 PRO A N 1
ATOM 627 C CA . PRO A 1 82 ? 6.040 36.482 -11.710 1.00 43.12 82 PRO A CA 1
ATOM 628 C C . PRO A 1 82 ? 7.535 36.787 -11.925 1.00 43.12 82 PRO A C 1
ATOM 630 O O . PRO A 1 82 ? 7.926 37.953 -11.815 1.00 43.12 82 PRO A O 1
ATOM 633 N N . PRO A 1 83 ? 8.369 35.781 -12.251 1.00 46.88 83 PRO A N 1
ATOM 634 C CA . PRO A 1 83 ? 9.784 35.988 -12.527 1.00 46.88 83 PRO A CA 1
ATOM 635 C C . PRO A 1 83 ? 9.941 36.708 -13.871 1.00 46.88 83 PRO A C 1
ATOM 637 O O . PRO A 1 83 ? 9.626 36.165 -14.929 1.00 46.88 83 PRO A O 1
ATOM 640 N N . GLU A 1 84 ? 10.400 37.955 -13.812 1.00 45.97 84 GLU A N 1
ATOM 641 C CA . GLU A 1 84 ? 10.738 38.757 -14.982 1.00 45.97 84 GLU A CA 1
ATOM 642 C C . GLU A 1 84 ? 12.134 38.372 -15.496 1.00 45.97 84 GLU A C 1
ATOM 644 O O . GLU A 1 84 ? 13.057 38.066 -14.740 1.00 45.97 84 GLU A O 1
ATOM 649 N N . VAL A 1 85 ? 12.223 38.312 -16.817 1.00 45.66 85 VAL A N 1
ATOM 650 C CA . VAL A 1 85 ? 13.259 37.677 -17.626 1.00 45.66 85 VAL A CA 1
ATOM 651 C C . VAL A 1 85 ? 14.588 38.448 -17.597 1.00 45.66 85 VAL A C 1
ATOM 653 O O . VAL A 1 85 ? 14.624 39.673 -17.641 1.00 45.66 85 VAL A O 1
ATOM 656 N N . LEU A 1 86 ? 15.671 37.667 -17.576 1.00 54.91 86 LEU A N 1
ATOM 657 C CA . LEU A 1 86 ? 17.085 37.969 -17.841 1.00 54.91 86 LEU A CA 1
ATOM 658 C C . LEU A 1 86 ? 17.396 39.233 -18.674 1.00 54.91 86 LEU A C 1
ATOM 660 O O . LEU A 1 86 ? 16.890 39.381 -19.787 1.00 54.91 86 LEU A O 1
ATOM 664 N N . LYS A 1 87 ? 18.415 39.996 -18.239 1.00 41.16 87 LYS A N 1
ATOM 665 C CA . LYS A 1 87 ? 19.436 40.584 -19.132 1.00 41.16 87 LYS A CA 1
ATOM 666 C C . LYS A 1 87 ? 20.853 40.464 -18.529 1.00 41.16 87 LYS A C 1
ATOM 668 O O . LYS A 1 87 ? 20.980 40.590 -17.313 1.00 41.16 87 LYS A O 1
ATOM 673 N N . PRO A 1 88 ? 21.888 40.207 -19.357 1.00 56.72 88 PRO A N 1
ATOM 674 C CA . PRO A 1 88 ? 23.279 39.989 -18.950 1.00 56.72 88 PRO A CA 1
ATOM 675 C C . PRO A 1 88 ? 24.107 41.284 -19.032 1.00 56.72 88 PRO A C 1
ATOM 677 O O . PRO A 1 88 ? 23.696 42.188 -19.748 1.00 56.72 88 PRO A O 1
ATOM 680 N N . ILE A 1 89 ? 25.248 41.331 -18.332 1.00 35.00 89 ILE A N 1
ATOM 681 C CA . ILE A 1 89 ? 26.455 42.205 -18.421 1.00 35.00 89 ILE A CA 1
ATOM 682 C C . ILE A 1 89 ? 27.073 42.096 -17.012 1.00 35.00 89 ILE A C 1
ATOM 684 O O . ILE A 1 89 ? 26.338 42.200 -16.039 1.00 35.00 89 ILE A O 1
ATOM 688 N N . GLY A 1 90 ? 28.348 41.861 -16.740 1.00 33.28 90 GLY A N 1
ATOM 689 C CA . GLY A 1 90 ? 29.607 41.801 -17.470 1.00 33.28 90 GLY A CA 1
ATOM 690 C C . GLY A 1 90 ? 30.674 41.599 -16.377 1.00 33.28 90 GLY A C 1
ATOM 691 O O . GLY A 1 90 ? 30.456 41.969 -15.226 1.00 33.28 90 GLY A O 1
ATOM 692 N N . ILE A 1 91 ? 31.749 40.904 -16.716 1.00 39.97 91 ILE A N 1
ATOM 693 C CA . ILE A 1 91 ? 32.837 40.449 -15.837 1.00 39.97 91 ILE A CA 1
ATOM 694 C C . ILE A 1 91 ? 33.619 41.668 -15.297 1.00 39.97 91 ILE A C 1
ATOM 696 O O . ILE A 1 91 ? 33.701 42.654 -16.025 1.00 39.97 91 ILE A O 1
ATOM 700 N N . ASP A 1 92 ? 34.143 41.613 -14.057 1.00 34.94 92 ASP A N 1
ATOM 701 C CA . ASP A 1 92 ? 35.563 41.890 -13.706 1.00 34.94 92 ASP A CA 1
ATOM 702 C C . ASP A 1 92 ? 35.806 42.230 -12.209 1.00 34.94 92 ASP A C 1
ATOM 704 O O . ASP A 1 92 ? 35.214 43.170 -11.687 1.00 34.94 92 ASP A O 1
ATOM 708 N N . PHE A 1 93 ? 36.759 41.486 -11.598 1.00 33.69 93 PHE A N 1
ATOM 709 C CA . PHE A 1 93 ? 37.634 41.810 -10.435 1.00 33.69 93 PHE A CA 1
ATOM 710 C C . PHE A 1 93 ? 36.981 42.013 -9.036 1.00 33.69 93 PHE A C 1
ATOM 712 O O . PHE A 1 93 ? 35.893 42.553 -8.928 1.00 33.69 93 PHE A O 1
ATOM 719 N N . GLU A 1 94 ? 37.526 41.644 -7.866 1.00 33.16 94 GLU A N 1
ATOM 720 C CA . GLU A 1 94 ? 38.772 41.028 -7.369 1.00 33.16 94 GLU A CA 1
ATOM 721 C C . GLU A 1 94 ? 38.519 40.619 -5.885 1.00 33.16 94 GLU A C 1
ATOM 723 O O . GLU A 1 94 ? 37.555 41.074 -5.265 1.00 33.16 94 GLU A O 1
ATOM 728 N N . GLU A 1 95 ? 39.356 39.749 -5.317 1.00 37.44 95 GLU A N 1
ATOM 729 C CA . GLU A 1 95 ? 39.361 39.295 -3.907 1.00 37.44 95 GLU A CA 1
ATOM 730 C C . GLU A 1 95 ? 40.056 40.338 -2.964 1.00 37.44 95 GLU A C 1
ATOM 732 O O . GLU A 1 95 ? 40.438 41.410 -3.422 1.00 37.44 95 GLU A O 1
ATOM 737 N N . PRO A 1 96 ? 40.359 40.029 -1.682 1.00 54.56 96 PRO A N 1
ATOM 738 C CA . PRO A 1 96 ? 39.646 40.309 -0.421 1.00 54.56 96 PRO A CA 1
ATOM 739 C C . PRO A 1 96 ? 40.174 41.531 0.382 1.00 54.56 96 PRO A C 1
ATOM 741 O O . PRO A 1 96 ? 41.290 41.981 0.156 1.00 54.56 96 PRO A O 1
ATOM 744 N N . THR A 1 97 ? 39.439 42.014 1.409 1.00 32.56 97 THR A N 1
ATOM 745 C CA . THR A 1 97 ? 39.970 42.450 2.741 1.00 32.56 97 THR A CA 1
ATOM 746 C C . THR A 1 97 ? 38.896 43.026 3.698 1.00 32.56 97 THR A C 1
ATOM 748 O O . THR A 1 97 ? 37.903 43.614 3.288 1.00 32.56 97 THR A O 1
ATOM 751 N N . LYS A 1 98 ? 39.126 42.786 5.001 1.00 41.81 98 LYS A N 1
ATOM 752 C CA . LYS A 1 98 ? 38.372 43.090 6.250 1.00 41.81 98 LYS A CA 1
ATOM 753 C C . LYS A 1 98 ? 38.390 44.604 6.640 1.00 41.81 98 LYS A C 1
ATOM 755 O O . LYS A 1 98 ? 39.314 45.281 6.195 1.00 41.81 98 LYS A O 1
ATOM 760 N N . PRO A 1 99 ? 37.410 45.163 7.409 1.00 43.47 99 PRO A N 1
ATOM 761 C CA . PRO A 1 99 ? 37.463 45.396 8.894 1.00 43.47 99 PRO A CA 1
ATOM 762 C C . PRO A 1 99 ? 36.141 45.010 9.626 1.00 43.47 99 PRO A C 1
ATOM 764 O O . PRO A 1 99 ? 35.080 45.065 9.020 1.00 43.47 99 PRO A O 1
ATOM 767 N N . GLU A 1 100 ? 36.138 44.364 10.810 1.00 38.41 100 GLU A N 1
ATOM 768 C CA . GLU A 1 100 ? 36.110 44.951 12.189 1.00 38.41 100 GLU A CA 1
ATOM 769 C C . GLU A 1 100 ? 34.926 45.926 12.414 1.00 38.41 100 GLU A C 1
ATOM 771 O O . GLU A 1 100 ? 34.725 46.807 11.595 1.00 38.41 100 GLU A O 1
ATOM 776 N N . ASP A 1 101 ? 34.067 45.876 13.441 1.00 35.81 101 ASP A N 1
ATOM 777 C CA . ASP A 1 101 ? 34.117 45.367 14.821 1.00 35.81 101 ASP A CA 1
ATOM 778 C C . ASP A 1 101 ? 32.672 45.332 15.411 1.00 35.81 101 ASP A C 1
ATOM 780 O O . ASP A 1 101 ? 31.752 45.894 14.815 1.00 35.81 101 ASP A O 1
ATOM 784 N N . ALA A 1 102 ? 32.522 44.757 16.613 1.00 35.69 102 ALA A N 1
ATOM 785 C CA . ALA A 1 102 ? 31.454 44.920 17.618 1.00 35.69 102 ALA A CA 1
ATOM 786 C C . ALA A 1 102 ? 30.569 43.694 17.966 1.00 35.69 102 ALA A C 1
ATOM 788 O O . ALA A 1 102 ? 29.434 43.542 17.526 1.00 35.69 102 ALA A O 1
ATOM 789 N N . GLN A 1 103 ? 31.112 42.920 18.918 1.00 36.53 103 GLN A N 1
ATOM 790 C CA . GLN A 1 103 ? 30.472 42.425 20.153 1.00 36.53 103 GLN A CA 1
ATOM 791 C C . GLN A 1 103 ? 29.324 41.397 20.065 1.00 36.53 103 GLN A C 1
ATOM 793 O O . GLN A 1 103 ? 28.163 41.748 19.887 1.00 36.53 103 GLN A O 1
ATOM 798 N N . GLN A 1 104 ? 29.626 40.144 20.434 1.00 35.09 104 GLN A N 1
ATOM 799 C CA . GLN A 1 104 ? 29.241 39.582 21.745 1.00 35.09 104 GLN A CA 1
ATOM 800 C C . GLN A 1 104 ? 29.903 38.213 21.987 1.00 35.09 104 GLN A C 1
ATOM 802 O O . GLN A 1 104 ? 29.937 37.339 21.126 1.00 35.09 104 GLN A O 1
ATOM 807 N N . THR A 1 105 ? 30.480 38.079 23.178 1.00 33.50 105 THR A N 1
ATOM 808 C CA . THR A 1 105 ? 31.275 36.954 23.683 1.00 33.50 105 THR A CA 1
ATOM 809 C C . THR A 1 105 ? 30.423 35.775 24.191 1.00 33.50 105 THR A C 1
ATOM 811 O O . THR A 1 105 ? 29.300 35.996 24.645 1.00 33.50 105 THR A O 1
ATOM 814 N N . PRO A 1 106 ? 30.967 34.541 24.187 1.00 47.09 106 PRO A N 1
ATOM 815 C CA . PRO A 1 106 ? 30.358 33.324 24.743 1.00 47.09 106 PRO A CA 1
ATOM 816 C C . PRO A 1 106 ? 30.811 33.057 26.197 1.00 47.09 106 PRO A C 1
ATOM 818 O O . PRO A 1 106 ? 31.762 33.704 26.631 1.00 47.09 106 PRO A O 1
ATOM 821 N N . ILE A 1 107 ? 30.176 32.096 26.905 1.00 40.59 107 ILE A N 1
ATOM 822 C CA . ILE A 1 107 ? 30.788 31.041 27.772 1.00 40.59 107 ILE A CA 1
ATOM 823 C C . ILE A 1 107 ? 29.773 30.402 28.771 1.00 40.59 107 ILE A C 1
ATOM 825 O O . ILE A 1 107 ? 29.130 31.091 29.555 1.00 40.59 107 ILE A O 1
ATOM 829 N N . ASP A 1 108 ? 29.694 29.064 28.688 1.00 37.22 108 ASP A N 1
ATOM 830 C CA . ASP A 1 108 ? 29.556 27.985 29.698 1.00 37.22 108 ASP A CA 1
ATOM 831 C C . ASP A 1 108 ? 28.360 27.757 30.669 1.00 37.22 108 ASP A C 1
ATOM 833 O O . ASP A 1 108 ? 27.868 28.619 31.387 1.00 37.22 108 ASP A O 1
ATOM 837 N N . LYS A 1 109 ? 27.982 26.461 30.734 1.00 40.47 109 LYS A N 1
ATOM 838 C CA . LYS A 1 109 ? 27.325 25.696 31.837 1.00 40.47 109 LYS A CA 1
ATOM 839 C C . LYS A 1 109 ? 28.390 25.346 32.923 1.00 40.47 109 LYS A C 1
ATOM 841 O O . LYS A 1 109 ? 29.551 25.426 32.534 1.00 40.47 109 LYS A O 1
ATOM 846 N N . PRO A 1 110 ? 28.137 24.818 34.166 1.00 49.47 110 PRO A N 1
ATOM 847 C CA . PRO A 1 110 ? 26.984 24.009 34.642 1.00 49.47 110 PRO A CA 1
ATOM 848 C C . PRO A 1 110 ? 26.576 24.092 36.163 1.00 49.47 110 PRO A C 1
ATOM 850 O O . PRO A 1 110 ? 27.270 24.680 36.980 1.00 49.47 110 PRO A O 1
ATOM 853 N N . LYS A 1 111 ? 25.524 23.315 36.524 1.00 36.81 111 LYS A N 1
ATOM 854 C CA . LYS A 1 111 ? 25.286 22.507 37.767 1.00 36.81 111 LYS A CA 1
ATOM 855 C C . LYS A 1 111 ? 24.384 22.999 38.945 1.00 36.81 111 LYS A C 1
ATOM 857 O O . LYS A 1 111 ? 24.635 24.020 39.561 1.00 36.81 111 LYS A O 1
ATOM 862 N N . GLU A 1 112 ? 23.462 22.080 39.299 1.00 39.88 112 GLU A N 1
ATOM 863 C CA . GLU A 1 112 ? 22.920 21.661 40.625 1.00 39.88 112 GLU A CA 1
ATOM 864 C C . GLU A 1 112 ? 21.757 22.381 41.371 1.00 39.88 112 GLU A C 1
ATOM 866 O O . GLU A 1 112 ? 21.935 23.419 41.988 1.00 39.88 112 GLU A O 1
ATOM 871 N N . ASN A 1 113 ? 20.632 21.635 41.441 1.00 35.66 113 ASN A N 1
ATOM 872 C CA . ASN A 1 113 ? 19.860 21.181 42.626 1.00 35.66 113 ASN A CA 1
ATOM 873 C C . ASN A 1 113 ? 18.848 22.100 43.358 1.00 35.66 113 ASN A C 1
ATOM 875 O O . ASN A 1 113 ? 18.996 23.313 43.400 1.00 35.66 113 ASN A O 1
ATOM 879 N N . ILE A 1 114 ? 17.898 21.411 44.025 1.00 41.38 114 ILE A N 1
ATOM 880 C CA . ILE A 1 114 ? 16.764 21.792 44.901 1.00 41.38 114 ILE A CA 1
ATOM 881 C C . ILE A 1 114 ? 15.424 21.776 44.130 1.00 41.38 114 ILE A C 1
ATOM 883 O O . ILE A 1 114 ? 15.306 22.457 43.120 1.00 41.38 114 ILE A O 1
ATOM 887 N N . GLU A 1 115 ? 14.331 21.098 44.494 1.00 40.16 115 GLU A N 1
ATOM 888 C CA . GLU A 1 115 ? 13.945 20.059 45.467 1.00 40.16 115 GLU A CA 1
ATOM 889 C C . GLU A 1 115 ? 12.454 19.755 45.160 1.00 40.16 115 GLU A C 1
ATOM 891 O O . GLU A 1 115 ? 11.729 20.632 44.683 1.00 40.16 115 GLU A O 1
ATOM 896 N N . SER A 1 116 ? 12.003 18.515 45.368 1.00 38.12 116 SER A N 1
ATOM 897 C CA . SER A 1 116 ? 10.599 18.072 45.236 1.00 38.12 116 SER A CA 1
ATOM 898 C C . SER A 1 116 ? 9.669 18.758 46.266 1.00 38.12 116 SER A C 1
ATOM 900 O O . SER A 1 116 ? 10.161 19.344 47.229 1.00 38.12 116 SER A O 1
ATOM 902 N N . PRO A 1 117 ? 8.327 18.667 46.131 1.00 45.31 117 PRO A N 1
ATOM 903 C CA . PRO A 1 117 ? 7.635 17.517 46.725 1.00 45.31 117 PRO A CA 1
ATOM 904 C C . PRO A 1 117 ? 6.455 16.968 45.894 1.00 45.31 117 PRO A C 1
ATOM 906 O O . PRO A 1 117 ? 5.593 17.689 45.404 1.00 45.31 117 PRO A O 1
ATOM 909 N N . GLU A 1 118 ? 6.462 15.644 45.750 1.00 47.44 118 GLU A N 1
ATOM 910 C CA . GLU A 1 118 ? 5.368 14.717 46.070 1.00 47.44 118 GLU A CA 1
ATOM 911 C C . GLU A 1 118 ? 3.942 15.298 46.214 1.00 47.44 118 GLU A C 1
ATOM 913 O O . GLU A 1 118 ? 3.609 15.897 47.234 1.00 47.44 118 GLU A O 1
ATOM 918 N N . ILE A 1 119 ? 3.062 15.005 45.244 1.00 38.12 119 ILE A N 1
ATOM 919 C CA . ILE A 1 119 ? 1.616 14.869 45.486 1.00 38.12 119 ILE A CA 1
ATOM 920 C C . ILE A 1 119 ? 1.111 13.609 44.780 1.00 38.12 119 ILE A C 1
ATOM 922 O O . ILE A 1 119 ? 1.245 13.424 43.570 1.00 38.12 119 ILE A O 1
ATOM 926 N N . CYS A 1 120 ? 0.561 12.746 45.624 1.00 35.28 120 CYS A N 1
ATOM 927 C CA . CYS A 1 120 ? -0.057 11.457 45.383 1.00 35.28 120 CYS A CA 1
ATOM 928 C C . CYS A 1 120 ? -1.495 11.617 44.833 1.00 35.28 120 CYS A C 1
ATOM 930 O O . CYS A 1 120 ? -2.176 12.571 45.196 1.00 35.28 120 CYS A O 1
ATOM 932 N N . LEU A 1 121 ? -1.885 10.669 43.968 1.00 45.09 121 LEU A N 1
ATOM 933 C CA . LEU A 1 121 ? -3.207 10.199 43.488 1.00 45.09 121 LEU A CA 1
ATOM 934 C C . LEU A 1 121 ? -4.518 10.944 43.873 1.00 45.09 121 LEU A C 1
ATOM 936 O O . LEU A 1 121 ? -4.698 11.415 44.993 1.00 45.09 121 LEU A O 1
ATOM 940 N N . PRO A 1 122 ? -5.531 10.887 42.982 1.00 44.12 122 PRO A N 1
ATOM 941 C CA . PRO A 1 122 ? -6.548 9.851 43.181 1.00 44.12 122 PRO A CA 1
ATOM 942 C C . PRO A 1 122 ? -6.877 9.031 41.923 1.00 44.12 122 PRO A C 1
ATOM 944 O O . PRO A 1 122 ? -7.077 9.541 40.823 1.00 44.12 122 PRO A O 1
ATOM 947 N N . GLU A 1 123 ? -6.917 7.729 42.178 1.00 50.22 123 GLU A N 1
ATOM 948 C CA . GLU A 1 123 ? -7.588 6.619 41.504 1.00 50.22 123 GLU A CA 1
ATOM 949 C C . GLU A 1 123 ? -8.669 7.003 40.479 1.00 50.22 123 GLU A C 1
ATOM 951 O O . GLU A 1 123 ? -9.744 7.505 40.805 1.00 50.22 123 GLU A O 1
ATOM 956 N N . THR A 1 124 ? -8.401 6.654 39.223 1.00 39.47 124 THR A N 1
ATOM 957 C CA . THR A 1 124 ? -9.441 6.228 38.286 1.00 39.47 124 THR A CA 1
ATOM 958 C C . THR A 1 124 ? -9.219 4.740 38.048 1.00 39.47 124 THR A C 1
ATOM 960 O O . THR A 1 124 ? -8.099 4.328 37.751 1.00 39.47 124 THR A O 1
ATOM 963 N N . ASP A 1 125 ? -10.268 3.943 38.259 1.00 46.12 125 ASP A N 1
ATOM 964 C CA . ASP A 1 125 ? -10.349 2.498 38.015 1.00 46.12 125 ASP A CA 1
ATOM 965 C C . ASP A 1 125 ? -10.106 2.157 36.529 1.00 46.12 125 ASP A C 1
ATOM 967 O O . ASP A 1 125 ? -10.993 1.703 35.805 1.00 46.12 125 ASP A O 1
ATOM 971 N N . GLU A 1 126 ? -8.889 2.367 36.034 1.00 49.53 126 GLU A N 1
ATOM 972 C CA . GLU A 1 126 ? -8.418 1.672 34.848 1.00 49.53 126 GLU A CA 1
ATOM 973 C C . GLU A 1 126 ? -7.907 0.308 35.299 1.00 49.53 126 GLU A C 1
ATOM 975 O O . GLU A 1 126 ? -6.933 0.205 36.045 1.00 49.53 126 GLU A O 1
ATOM 980 N N . LYS A 1 127 ? -8.571 -0.763 34.847 1.00 58.06 127 LYS A N 1
ATOM 981 C CA . LYS A 1 127 ? -8.030 -2.127 34.884 1.00 58.06 127 LYS A CA 1
ATOM 982 C C . LYS A 1 127 ? -6.625 -2.096 34.273 1.00 58.06 127 LYS A C 1
ATOM 984 O O . LYS A 1 127 ? -6.470 -2.167 33.054 1.00 58.06 127 LYS A O 1
ATOM 989 N N . VAL A 1 128 ? -5.597 -1.989 35.113 1.00 55.50 128 VAL A N 1
ATOM 990 C CA . VAL A 1 128 ? -4.199 -2.085 34.699 1.00 55.50 128 VAL A CA 1
ATOM 991 C C . VAL A 1 128 ? -3.985 -3.523 34.245 1.00 55.50 128 VAL A C 1
ATOM 993 O O . VAL A 1 128 ? -3.741 -4.418 35.050 1.00 55.50 128 VAL A O 1
ATOM 996 N N . LEU A 1 129 ? -4.139 -3.766 32.943 1.00 61.03 129 LEU A N 1
ATOM 997 C CA . LEU A 1 129 ? -3.722 -5.020 32.331 1.00 61.03 129 LEU A CA 1
ATOM 998 C C . LEU A 1 129 ? -2.227 -5.182 32.618 1.00 61.03 129 LEU A C 1
ATOM 1000 O O . LEU A 1 129 ? -1.421 -4.330 32.229 1.00 61.03 129 LEU A O 1
ATOM 1004 N N . ASN A 1 130 ? -1.872 -6.260 33.314 1.00 75.19 130 ASN A N 1
ATOM 1005 C CA . ASN A 1 130 ? -0.490 -6.573 33.661 1.00 75.19 130 ASN A CA 1
ATOM 1006 C C . ASN A 1 130 ? 0.357 -6.658 32.382 1.00 75.19 130 ASN A C 1
ATOM 1008 O O . ASN A 1 130 ? -0.135 -7.106 31.345 1.00 75.19 130 ASN A O 1
ATOM 1012 N N . ASP A 1 131 ? 1.647 -6.315 32.440 1.00 79.62 131 ASP A N 1
ATOM 1013 C CA . ASP A 1 131 ? 2.526 -6.350 31.255 1.00 79.62 131 ASP A CA 1
ATOM 1014 C C . ASP A 1 131 ? 2.525 -7.722 30.559 1.00 79.62 131 ASP A C 1
ATOM 1016 O O . ASP A 1 131 ? 2.491 -7.808 29.333 1.00 79.62 131 ASP A O 1
ATOM 1020 N N . LYS A 1 132 ? 2.415 -8.804 31.342 1.00 77.62 132 LYS A N 1
ATOM 1021 C CA . LYS A 1 132 ? 2.244 -10.176 30.834 1.00 77.62 132 LYS A CA 1
ATOM 1022 C C . LYS A 1 132 ? 0.935 -10.383 30.058 1.00 77.62 132 LYS A C 1
ATOM 1024 O O . LYS A 1 132 ? 0.914 -11.128 29.085 1.00 77.62 132 LYS A O 1
ATOM 1029 N N . GLN A 1 133 ? -0.160 -9.746 30.479 1.00 81.00 133 GLN A N 1
ATOM 1030 C CA . GLN A 1 133 ? -1.446 -9.807 29.774 1.00 81.00 133 GLN A CA 1
ATOM 1031 C C . GLN A 1 133 ? -1.391 -9.005 28.473 1.00 81.00 133 GLN A C 1
ATOM 1033 O O . GLN A 1 133 ? -1.885 -9.475 27.453 1.00 81.00 133 GLN A O 1
ATOM 1038 N N . LYS A 1 134 ? -0.734 -7.838 28.475 1.00 85.69 134 LYS A N 1
ATOM 1039 C CA . LYS A 1 134 ? -0.513 -7.043 27.256 1.00 85.69 134 LYS A CA 1
ATOM 1040 C C . LYS A 1 134 ? 0.338 -7.796 26.234 1.00 85.69 134 LYS A C 1
ATOM 1042 O O . LYS A 1 134 ? 0.010 -7.801 25.050 1.00 85.69 134 LYS A O 1
ATOM 1047 N N . GLU A 1 135 ? 1.399 -8.466 26.681 1.00 86.88 135 GLU A N 1
ATOM 1048 C CA . GLU A 1 135 ? 2.230 -9.310 25.817 1.00 86.88 135 GLU A CA 1
ATOM 1049 C C . GLU A 1 135 ? 1.431 -10.487 25.238 1.00 86.88 135 GLU A C 1
ATOM 1051 O O . GLU A 1 135 ? 1.481 -10.728 24.031 1.00 86.88 135 GLU A O 1
ATOM 1056 N N . ALA A 1 136 ? 0.618 -11.160 26.060 1.00 85.75 136 ALA A N 1
ATOM 1057 C CA . ALA A 1 136 ? -0.266 -12.230 25.599 1.00 85.75 136 ALA A CA 1
ATOM 1058 C C . ALA A 1 136 ? -1.295 -11.734 24.566 1.00 85.75 136 ALA A C 1
ATOM 1060 O O . ALA A 1 136 ? -1.455 -12.356 23.517 1.00 85.75 136 ALA A O 1
ATOM 1061 N N . LEU A 1 137 ? -1.943 -10.590 24.808 1.00 88.81 137 LEU A N 1
ATOM 1062 C CA . LEU A 1 137 ? -2.877 -9.961 23.864 1.00 88.81 137 LEU A CA 1
ATOM 1063 C C . LEU A 1 137 ? -2.200 -9.593 22.539 1.00 88.81 137 LEU A C 1
ATOM 1065 O O . LEU A 1 137 ? -2.758 -9.836 21.466 1.00 88.81 137 LEU A O 1
ATOM 1069 N N . SER A 1 138 ? -0.976 -9.064 22.601 1.00 90.88 138 SER A N 1
ATOM 1070 C CA . SER A 1 138 ? -0.167 -8.760 21.419 1.00 90.88 138 SER A CA 1
ATOM 1071 C C . SER A 1 138 ? 0.144 -10.025 20.612 1.00 90.88 138 SER A C 1
ATOM 1073 O O . SER A 1 138 ? -0.086 -10.062 19.399 1.00 90.88 138 SER A O 1
ATOM 1075 N N . ALA A 1 139 ? 0.579 -11.097 21.282 1.00 88.94 139 ALA A N 1
ATOM 1076 C CA . ALA A 1 139 ? 0.847 -12.383 20.646 1.00 88.94 139 ALA A CA 1
ATOM 1077 C C . ALA A 1 139 ? -0.417 -12.973 19.994 1.00 88.94 139 ALA A C 1
ATOM 1079 O O . ALA A 1 139 ? -0.361 -13.434 18.853 1.00 88.94 139 ALA A O 1
ATOM 1080 N N . LEU A 1 140 ? -1.570 -12.900 20.668 1.00 89.94 140 LEU A N 1
ATOM 1081 C CA . LEU A 1 140 ? -2.864 -13.337 20.134 1.00 89.94 140 LEU A CA 1
ATOM 1082 C C . LEU A 1 140 ? -3.277 -12.543 18.886 1.00 89.94 140 LEU A C 1
ATOM 1084 O O . LEU A 1 140 ? -3.695 -13.132 17.885 1.00 89.94 140 LEU A O 1
ATOM 1088 N N . CYS A 1 141 ? -3.108 -11.219 18.908 1.00 92.06 141 CYS A N 1
ATOM 1089 C CA . CYS A 1 141 ? -3.385 -10.353 17.762 1.00 92.06 141 CYS A CA 1
ATOM 1090 C C . CYS A 1 141 ? -2.490 -10.680 16.562 1.00 92.06 141 CYS A C 1
ATOM 1092 O O . CYS A 1 141 ? -2.991 -10.826 15.444 1.00 92.06 141 CYS A O 1
ATOM 1094 N N . ALA A 1 142 ? -1.184 -10.843 16.790 1.00 92.31 142 ALA A N 1
ATOM 1095 C CA . ALA A 1 142 ? -0.235 -11.215 15.743 1.00 92.31 142 ALA A CA 1
ATOM 1096 C C . ALA A 1 142 ? -0.631 -12.547 15.088 1.00 92.31 142 ALA A C 1
ATOM 1098 O O . ALA A 1 142 ? -0.714 -12.661 13.863 1.00 92.31 142 ALA A O 1
ATOM 1099 N N . ARG A 1 143 ? -0.991 -13.527 15.919 1.00 91.44 143 ARG A N 1
ATOM 1100 C CA . ARG A 1 143 ? -1.408 -14.862 15.497 1.00 91.44 143 ARG A CA 1
ATOM 1101 C C . ARG A 1 143 ? -2.691 -14.850 14.662 1.00 91.44 143 ARG A C 1
ATOM 1103 O O . ARG A 1 143 ? -2.765 -15.498 13.615 1.00 91.44 143 ARG A O 1
ATOM 1110 N N . ARG A 1 144 ? -3.693 -14.069 15.074 1.00 94.19 144 ARG A N 1
ATOM 1111 C CA . ARG A 1 144 ? -4.921 -13.829 14.299 1.00 94.19 144 ARG A CA 1
ATOM 1112 C C . ARG A 1 144 ? -4.600 -13.257 12.916 1.00 94.19 144 ARG A C 1
ATOM 1114 O O . ARG A 1 144 ? -5.179 -13.680 11.914 1.00 94.19 144 ARG A O 1
ATOM 1121 N N . ASP A 1 145 ? -3.688 -12.293 12.852 1.00 94.62 145 ASP A N 1
ATOM 1122 C CA . ASP A 1 145 ? -3.338 -11.610 11.607 1.00 94.62 145 ASP A CA 1
ATOM 1123 C C . ASP A 1 145 ? -2.555 -12.516 10.644 1.00 94.62 145 ASP A C 1
ATOM 1125 O O . ASP A 1 145 ? -2.739 -12.430 9.427 1.00 94.62 145 ASP A O 1
ATOM 1129 N N . GLU A 1 146 ? -1.752 -13.445 11.162 1.00 93.88 146 GLU A N 1
ATOM 1130 C CA . GLU A 1 146 ? -1.137 -14.520 10.375 1.00 93.88 146 GLU A CA 1
ATOM 1131 C C . GLU A 1 146 ? -2.196 -15.420 9.727 1.00 93.88 146 GLU A C 1
ATOM 1133 O O . GLU A 1 146 ? -2.149 -15.656 8.518 1.00 93.88 146 GLU A O 1
ATOM 1138 N N . TYR A 1 147 ? -3.218 -15.844 10.476 1.00 95.00 147 TYR A N 1
ATOM 1139 C CA . TYR A 1 147 ? -4.310 -16.635 9.903 1.00 95.00 147 TYR A CA 1
ATOM 1140 C C . TYR A 1 147 ? -5.166 -15.855 8.905 1.00 95.00 147 TYR A C 1
ATOM 1142 O O . TYR A 1 147 ? -5.608 -16.432 7.910 1.00 95.00 147 TYR A O 1
ATOM 1150 N N . LYS A 1 148 ? -5.359 -14.543 9.100 1.00 96.12 148 LYS A N 1
ATOM 1151 C CA . LYS A 1 148 ? -6.001 -13.672 8.096 1.00 96.12 148 LYS A CA 1
ATOM 1152 C C . LYS A 1 148 ? -5.226 -13.689 6.782 1.00 96.12 148 LYS A C 1
ATOM 1154 O O . LYS A 1 148 ? -5.827 -13.858 5.721 1.00 96.12 148 LYS A O 1
ATOM 1159 N N . LYS A 1 149 ? -3.897 -13.561 6.841 1.00 95.75 149 LYS A N 1
ATOM 1160 C CA . LYS A 1 149 ? -3.031 -13.646 5.654 1.00 95.75 149 LYS A CA 1
ATOM 1161 C C . LYS A 1 149 ? -3.125 -15.028 5.002 1.00 95.75 149 LYS A C 1
ATOM 1163 O O . LYS A 1 149 ? -3.361 -15.097 3.797 1.00 95.75 149 LYS A O 1
ATOM 1168 N N . ALA A 1 150 ? -3.036 -16.105 5.783 1.00 93.25 150 ALA A N 1
ATOM 1169 C CA . ALA A 1 150 ? -3.144 -17.477 5.284 1.00 93.25 150 ALA A CA 1
ATOM 1170 C C . ALA A 1 150 ? -4.501 -17.751 4.607 1.00 93.25 150 ALA A C 1
ATOM 1172 O O . ALA A 1 150 ? -4.548 -18.301 3.509 1.00 93.25 150 ALA A O 1
ATOM 1173 N N . ALA A 1 151 ? -5.609 -17.282 5.192 1.00 95.25 151 ALA A N 1
ATOM 1174 C CA . ALA A 1 151 ? -6.942 -17.398 4.601 1.00 95.25 151 ALA A CA 1
ATOM 1175 C C . ALA A 1 151 ? -7.038 -16.700 3.234 1.00 95.25 151 ALA A C 1
ATOM 1177 O O . ALA A 1 151 ? -7.629 -17.240 2.296 1.00 95.25 151 ALA A O 1
ATOM 1178 N N . LEU A 1 152 ? -6.445 -15.508 3.100 1.00 96.50 152 LEU A N 1
ATOM 1179 C CA . LEU A 1 152 ? -6.419 -14.768 1.836 1.00 96.50 152 LEU A CA 1
ATOM 1180 C C . LEU A 1 152 ? -5.564 -15.469 0.776 1.00 96.50 152 LEU A C 1
ATOM 1182 O O . LEU A 1 152 ? -5.967 -15.520 -0.388 1.00 96.50 152 LEU A O 1
ATOM 1186 N N . LEU A 1 153 ? -4.414 -16.026 1.170 1.00 95.12 153 LEU A N 1
ATOM 1187 C CA . LEU A 1 153 ? -3.553 -16.806 0.280 1.00 95.12 153 LEU A CA 1
ATOM 1188 C C . LEU A 1 153 ? -4.265 -18.072 -0.207 1.00 95.12 153 LEU A C 1
ATOM 1190 O O . LEU A 1 153 ? -4.352 -18.280 -1.416 1.00 95.12 153 LEU A O 1
ATOM 1194 N N . ALA A 1 154 ? -4.864 -18.844 0.704 1.00 94.38 154 ALA A N 1
ATOM 1195 C CA . ALA A 1 154 ? -5.632 -20.045 0.376 1.00 94.38 154 ALA A CA 1
ATOM 1196 C C . ALA A 1 154 ? -6.840 -19.741 -0.527 1.00 94.38 154 ALA A C 1
ATOM 1198 O O . ALA A 1 154 ? -7.128 -20.470 -1.475 1.00 94.38 154 ALA A O 1
ATOM 1199 N N . LYS A 1 155 ? -7.531 -18.616 -0.295 1.00 95.75 155 LYS A N 1
ATOM 1200 C CA . LYS A 1 155 ? -8.625 -18.169 -1.169 1.00 95.75 155 LYS A CA 1
ATOM 1201 C C . LYS A 1 155 ? -8.121 -17.832 -2.575 1.00 95.75 155 LYS A C 1
ATOM 1203 O O . LYS A 1 155 ? -8.801 -18.131 -3.552 1.00 95.75 155 LYS A O 1
ATOM 1208 N N . ARG A 1 156 ? -6.939 -17.217 -2.687 1.00 95.19 156 ARG A N 1
ATOM 1209 C CA . ARG A 1 156 ? -6.318 -16.862 -3.972 1.00 95.19 156 ARG A CA 1
ATOM 1210 C C . ARG A 1 156 ? -5.795 -18.083 -4.735 1.00 95.19 156 ARG A C 1
ATOM 1212 O O . ARG A 1 156 ? -5.824 -18.054 -5.960 1.00 95.19 156 ARG A O 1
ATOM 1219 N N . SER A 1 157 ? -5.339 -19.126 -4.041 1.00 93.00 157 SER A N 1
ATOM 1220 C CA . SER A 1 157 ? -4.903 -20.387 -4.657 1.00 93.00 157 SER A CA 1
ATOM 1221 C C . SER A 1 157 ? -6.059 -21.320 -5.038 1.00 93.00 157 SER A C 1
ATOM 1223 O O . SER A 1 157 ? -5.822 -22.355 -5.649 1.00 93.00 157 SER A O 1
ATOM 1225 N N . GLY A 1 158 ? -7.307 -20.962 -4.711 1.00 91.88 158 GLY A N 1
ATOM 1226 C CA . GLY A 1 158 ? -8.491 -21.779 -4.996 1.00 91.88 158 GLY A CA 1
ATOM 1227 C C . GLY A 1 158 ? -8.798 -22.836 -3.928 1.00 91.88 158 GLY A C 1
ATOM 1228 O O . GLY A 1 158 ? -9.825 -23.508 -4.016 1.00 91.88 158 GLY A O 1
ATOM 1229 N N . ASN A 1 159 ? -7.983 -22.931 -2.873 1.00 93.38 159 ASN A N 1
ATOM 1230 C CA . ASN A 1 159 ? -8.176 -23.849 -1.749 1.00 93.38 159 ASN A CA 1
ATOM 1231 C C . ASN A 1 159 ? -9.214 -23.296 -0.757 1.00 93.38 159 ASN A C 1
ATOM 1233 O O . ASN A 1 159 ? -8.899 -22.860 0.354 1.00 93.38 159 ASN A O 1
ATOM 1237 N N . MET A 1 160 ? -10.486 -23.312 -1.164 1.00 93.25 160 MET A N 1
ATOM 1238 C CA . MET A 1 160 ? -11.584 -22.715 -0.393 1.00 93.25 160 MET A CA 1
ATOM 1239 C C . MET A 1 160 ? -11.799 -23.388 0.974 1.00 93.25 160 MET A C 1
ATOM 1241 O O . MET A 1 160 ? -12.137 -22.713 1.945 1.00 93.25 160 MET A O 1
ATOM 1245 N N . GLN A 1 161 ? -11.579 -24.704 1.071 1.00 93.44 161 GLN A N 1
ATOM 1246 C CA . GLN A 1 161 ? -11.731 -25.457 2.321 1.00 93.44 161 GLN A CA 1
ATOM 1247 C C . GLN A 1 161 ? -10.707 -25.014 3.378 1.00 93.44 161 GLN A C 1
ATOM 1249 O O . GLN A 1 161 ? -11.075 -24.767 4.527 1.00 93.44 161 GLN A O 1
ATOM 1254 N N . THR A 1 162 ? -9.450 -24.827 2.973 1.00 91.81 162 THR A N 1
ATOM 1255 C CA . THR A 1 162 ? -8.372 -24.317 3.832 1.00 91.81 162 THR A CA 1
ATOM 1256 C C . THR A 1 162 ? -8.624 -22.866 4.233 1.00 91.81 162 THR A C 1
ATOM 1258 O O . THR A 1 162 ? -8.498 -22.513 5.405 1.0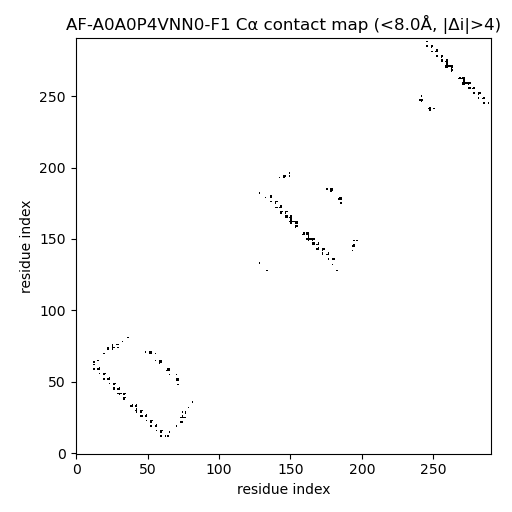0 91.81 162 THR A O 1
ATOM 1261 N N . ALA A 1 163 ? -9.081 -22.029 3.295 1.00 93.50 163 ALA A N 1
ATOM 1262 C CA . ALA A 1 163 ? -9.472 -20.655 3.602 1.00 93.50 163 ALA A CA 1
ATOM 1263 C C . ALA A 1 163 ? -10.585 -20.609 4.663 1.00 93.50 163 ALA A C 1
ATOM 1265 O O . ALA A 1 163 ? -10.491 -19.846 5.623 1.00 93.50 163 ALA A O 1
ATOM 1266 N N . LEU A 1 164 ? -11.608 -21.462 4.538 1.00 96.19 164 LEU A N 1
ATOM 1267 C CA . LEU A 1 164 ? -12.690 -21.563 5.518 1.00 96.19 164 LEU A CA 1
ATOM 1268 C C . LEU A 1 164 ? -12.181 -22.031 6.889 1.00 96.19 164 LEU A C 1
ATOM 1270 O O . LEU A 1 164 ? -12.613 -21.497 7.910 1.00 96.19 164 LEU A O 1
ATOM 1274 N N . ALA A 1 165 ? -11.266 -23.003 6.926 1.00 93.75 165 ALA A N 1
ATOM 1275 C CA . ALA A 1 165 ? -10.652 -23.471 8.167 1.00 93.75 165 ALA A CA 1
ATOM 1276 C C . ALA A 1 165 ? -9.897 -22.339 8.885 1.00 93.75 165 ALA A C 1
ATOM 1278 O O . ALA A 1 165 ? -10.122 -22.111 10.073 1.00 93.75 165 ALA A O 1
ATOM 1279 N N . HIS A 1 166 ? -9.093 -21.559 8.156 1.00 95.25 166 HIS A N 1
ATOM 1280 C CA . HIS A 1 166 ? -8.418 -20.386 8.716 1.00 95.25 166 HIS A CA 1
ATOM 1281 C C . HIS A 1 166 ? -9.402 -19.310 9.190 1.00 95.25 166 HIS A C 1
ATOM 1283 O O . HIS A 1 166 ? -9.190 -18.717 10.242 1.00 95.25 166 HIS A O 1
ATOM 1289 N N . VAL A 1 167 ? -10.515 -19.091 8.481 1.00 95.94 167 VAL A N 1
ATOM 1290 C CA . VAL A 1 167 ? -11.574 -18.161 8.918 1.00 95.94 167 VAL A CA 1
ATOM 1291 C C . VAL A 1 167 ? -12.220 -18.594 10.231 1.00 95.94 167 VAL A C 1
ATOM 1293 O O . VAL A 1 167 ? -12.441 -17.752 11.098 1.00 95.94 167 VAL A O 1
ATOM 1296 N N . LYS A 1 168 ? -12.512 -19.887 10.407 1.00 94.88 168 LYS A N 1
ATOM 1297 C CA . LYS A 1 168 ? -13.034 -20.406 11.684 1.00 94.88 168 LYS A CA 1
ATOM 1298 C C . LYS A 1 168 ? -12.064 -20.128 12.820 1.00 94.88 168 LYS A C 1
ATOM 1300 O O . LYS A 1 168 ? -12.477 -19.709 13.892 1.00 94.88 168 LYS A O 1
ATOM 1305 N N . LEU A 1 169 ? -10.782 -20.317 12.550 1.00 93.00 169 LEU A N 1
ATOM 1306 C CA . LEU A 1 169 ? -9.754 -20.111 13.540 1.00 93.00 169 LEU A CA 1
ATOM 1307 C C . LEU A 1 169 ? -9.584 -18.632 13.911 1.00 93.00 169 LEU A C 1
ATOM 1309 O O . LEU A 1 169 ? -9.508 -18.313 15.088 1.00 93.00 169 LEU A O 1
ATOM 1313 N N . ILE A 1 170 ? -9.636 -17.714 12.942 1.00 94.62 170 ILE A N 1
ATOM 1314 C CA . ILE A 1 170 ? -9.640 -16.262 13.210 1.00 94.62 170 ILE A CA 1
ATOM 1315 C C . ILE A 1 170 ? -10.748 -15.884 14.200 1.00 94.62 170 ILE A C 1
ATOM 1317 O O . ILE A 1 170 ? -10.490 -15.113 15.116 1.00 94.62 170 ILE A O 1
ATOM 1321 N N . LYS A 1 171 ? -11.947 -16.463 14.063 1.00 94.44 171 LYS A N 1
ATOM 1322 C CA . LYS A 1 171 ? -13.052 -16.210 15.002 1.00 94.44 171 LYS A CA 1
ATOM 1323 C C . LYS A 1 171 ? -12.746 -16.703 16.414 1.00 94.44 171 LYS A C 1
ATOM 1325 O O . LYS A 1 171 ? -13.013 -15.985 17.366 1.00 94.44 171 LYS A O 1
ATOM 1330 N N . GLN A 1 172 ? -12.136 -17.881 16.541 1.00 91.06 172 GLN A N 1
ATOM 1331 C CA . GLN A 1 172 ? -11.693 -18.391 17.843 1.00 91.06 172 GLN A CA 1
ATOM 1332 C C . GLN A 1 172 ? -10.661 -17.453 18.484 1.00 91.06 172 GLN A C 1
ATOM 1334 O O . GLN A 1 172 ? -10.721 -17.202 19.682 1.00 91.06 172 GLN A O 1
ATOM 1339 N N . PHE A 1 173 ? -9.749 -16.881 17.689 1.00 91.69 173 PHE A N 1
ATOM 1340 C CA . PHE A 1 173 ? -8.831 -15.852 18.179 1.00 91.69 173 PHE A CA 1
ATOM 1341 C C . PHE A 1 173 ? -9.556 -14.583 18.627 1.00 91.69 173 PHE A C 1
ATOM 1343 O O . PHE A 1 173 ? -9.194 -14.035 19.660 1.00 91.69 173 PHE A O 1
ATOM 1350 N N . ASP A 1 174 ? -10.558 -14.113 17.882 1.00 93.19 174 ASP A N 1
ATOM 1351 C CA . ASP A 1 174 ? -11.328 -12.922 18.258 1.00 93.19 174 ASP A CA 1
ATOM 1352 C C . ASP A 1 174 ? -12.082 -13.134 19.589 1.00 93.19 174 ASP A C 1
ATOM 1354 O O . ASP A 1 174 ? -12.077 -12.247 20.438 1.00 93.19 174 ASP A O 1
ATOM 1358 N N . GLU A 1 175 ? -12.650 -14.325 19.815 1.00 91.38 175 GLU A N 1
ATOM 1359 C CA . GLU A 1 175 ? -13.291 -14.707 21.087 1.00 91.38 175 GLU A CA 1
ATOM 1360 C C . GLU A 1 175 ? -12.287 -14.731 22.253 1.00 91.38 175 GLU A C 1
ATOM 1362 O O . GLU A 1 175 ? -12.554 -14.190 23.326 1.00 91.38 175 GLU A O 1
ATOM 1367 N N . VAL A 1 176 ? -11.106 -15.315 22.032 1.00 89.25 176 VAL A N 1
ATOM 1368 C CA . VAL A 1 176 ? -10.022 -15.391 23.025 1.00 89.25 176 VAL A CA 1
ATOM 1369 C C . VAL A 1 176 ? -9.453 -14.008 23.355 1.00 89.25 176 VAL A C 1
ATOM 1371 O O . VAL A 1 176 ? -9.209 -13.715 24.524 1.00 89.25 176 VAL A O 1
ATOM 1374 N N . ILE A 1 177 ? -9.255 -13.149 22.352 1.00 90.56 177 ILE A N 1
ATOM 1375 C CA . ILE A 1 177 ? -8.781 -11.773 22.545 1.00 90.56 177 ILE A CA 1
ATOM 1376 C C . ILE A 1 177 ? -9.804 -10.982 23.362 1.00 90.56 177 ILE A C 1
ATOM 1378 O O . ILE A 1 177 ? -9.418 -10.369 24.352 1.00 90.56 177 ILE A O 1
ATOM 1382 N N . ALA A 1 178 ? -11.092 -11.059 23.015 1.00 90.94 178 ALA A N 1
ATOM 1383 C CA . ALA A 1 178 ? -12.150 -10.374 23.756 1.00 90.94 178 ALA A CA 1
ATOM 1384 C C . ALA A 1 178 ? -12.206 -10.826 25.227 1.00 90.94 178 ALA A C 1
ATOM 1386 O O . ALA A 1 178 ? -12.216 -9.997 26.134 1.00 90.94 178 ALA A O 1
ATOM 1387 N N . ALA A 1 179 ? -12.144 -12.137 25.483 1.00 88.00 179 ALA A N 1
ATOM 1388 C CA . ALA A 1 179 ? -12.112 -12.668 26.846 1.00 88.00 179 ALA A CA 1
ATOM 1389 C C . ALA A 1 179 ? -10.867 -12.200 27.629 1.00 88.00 179 ALA A C 1
ATOM 1391 O O . ALA A 1 179 ? -10.958 -11.858 28.811 1.00 88.00 179 ALA A O 1
ATOM 1392 N N . ALA A 1 180 ? -9.703 -12.152 26.976 1.00 86.31 180 ALA A N 1
ATOM 1393 C CA . ALA A 1 180 ? -8.465 -11.686 27.592 1.00 86.31 180 ALA A CA 1
ATOM 1394 C C . ALA A 1 180 ? -8.476 -10.169 27.876 1.00 86.31 180 ALA A C 1
ATOM 1396 O O . ALA A 1 180 ? -7.962 -9.749 28.913 1.00 86.31 180 ALA A O 1
ATOM 1397 N N . GLU A 1 181 ? -9.098 -9.356 27.016 1.00 87.00 181 GLU A N 1
ATOM 1398 C CA . GLU A 1 181 ? -9.317 -7.917 27.241 1.00 87.00 181 GLU A CA 1
ATOM 1399 C C . GLU A 1 181 ? -10.264 -7.662 28.425 1.00 87.00 181 GLU A C 1
ATOM 1401 O O . GLU A 1 181 ? -10.031 -6.766 29.237 1.00 87.00 181 GLU A O 1
ATOM 1406 N N . GLU A 1 182 ? -11.287 -8.503 28.597 1.00 85.56 182 GLU A N 1
ATOM 1407 C CA . GLU A 1 182 ? -12.190 -8.463 29.754 1.00 85.56 182 GLU A CA 1
ATOM 1408 C C . GLU A 1 182 ? -11.525 -8.948 31.059 1.00 85.56 182 GLU A C 1
ATOM 1410 O O . GLU A 1 182 ? -12.071 -8.762 32.154 1.00 85.56 182 GLU A O 1
ATOM 1415 N N . GLY A 1 183 ? -10.313 -9.502 30.979 1.00 73.38 183 GLY A N 1
ATOM 1416 C CA . GLY A 1 183 ? -9.538 -9.989 32.118 1.00 73.38 183 GLY A CA 1
ATOM 1417 C C . GLY A 1 183 ? -9.917 -11.398 32.576 1.00 73.38 183 GLY A C 1
ATOM 1418 O O . GLY A 1 183 ? -9.574 -11.776 33.697 1.00 73.38 183 GLY A O 1
ATOM 1419 N N . GLN A 1 184 ? -10.610 -12.181 31.742 1.00 76.38 184 GLN A N 1
ATOM 1420 C CA . GLN A 1 184 ? -10.804 -13.609 31.995 1.00 76.38 184 GLN A CA 1
ATOM 1421 C C . GLN A 1 184 ? -9.483 -14.370 31.780 1.00 76.38 184 GLN A C 1
ATOM 1423 O O . GLN A 1 184 ? -8.734 -14.061 30.848 1.00 76.38 184 GLN A O 1
ATOM 1428 N N . PRO A 1 185 ? -9.161 -15.370 32.621 1.00 65.25 185 PRO A N 1
ATOM 1429 C CA . PRO A 1 185 ? -8.004 -16.225 32.400 1.00 65.25 185 PRO A CA 1
ATOM 1430 C C . PRO A 1 185 ? -8.259 -17.110 31.175 1.00 65.25 185 PRO A C 1
ATOM 1432 O O . PRO A 1 185 ? -9.047 -18.051 31.232 1.00 65.25 185 PRO A O 1
ATOM 1435 N N . VAL A 1 186 ? -7.599 -16.803 30.059 1.00 69.38 186 VAL A N 1
ATOM 1436 C CA . VAL A 1 186 ? -7.715 -17.602 28.836 1.00 69.38 186 VAL A CA 1
ATOM 1437 C C . VAL A 1 186 ? -6.610 -18.653 28.783 1.00 69.38 186 VAL A C 1
ATOM 1439 O O . VAL A 1 186 ? -5.429 -18.336 28.923 1.00 69.38 186 VAL A O 1
ATOM 1442 N N . ASP A 1 187 ? -6.996 -19.913 28.579 1.00 68.38 187 ASP A N 1
ATOM 1443 C CA . ASP A 1 187 ? -6.063 -21.025 28.411 1.00 68.38 187 ASP A CA 1
ATOM 1444 C C . ASP A 1 187 ? -5.395 -20.982 27.026 1.00 68.38 187 ASP A C 1
ATOM 1446 O O . ASP A 1 187 ? -5.971 -21.364 26.005 1.00 68.38 187 ASP A O 1
ATOM 1450 N N . LEU A 1 188 ? -4.141 -20.527 27.010 1.00 67.69 188 LEU A N 1
ATOM 1451 C CA . LEU A 1 188 ? -3.295 -20.417 25.820 1.00 67.69 188 LEU A CA 1
ATOM 1452 C C . LEU A 1 188 ? -2.688 -21.766 25.374 1.00 67.69 188 LEU A C 1
ATOM 1454 O O . LEU A 1 188 ? -1.925 -21.797 24.408 1.00 67.69 188 LEU A O 1
ATOM 1458 N N . SER A 1 189 ? -2.979 -22.886 26.051 1.00 62.00 189 SER A N 1
ATOM 1459 C CA . SER A 1 189 ? -2.431 -24.208 25.698 1.00 62.00 189 SER A CA 1
ATOM 1460 C C . SER A 1 189 ? -3.117 -24.845 24.481 1.00 62.00 189 SER A C 1
ATOM 1462 O O . SER A 1 189 ? -2.525 -25.674 23.792 1.00 62.00 189 SER A O 1
ATOM 1464 N N . THR A 1 190 ? -4.335 -24.413 24.152 1.00 64.38 190 THR A N 1
ATOM 1465 C CA . THR A 1 190 ? -5.137 -24.949 23.033 1.00 64.38 190 THR A CA 1
ATOM 1466 C C . THR A 1 190 ? -4.844 -24.282 21.682 1.00 64.38 190 THR A C 1
ATOM 1468 O O . THR A 1 190 ? -5.568 -24.471 20.703 1.00 64.38 190 THR A O 1
ATOM 1471 N N . MET A 1 191 ? -3.762 -23.505 21.604 1.00 66.88 191 MET A N 1
ATOM 1472 C CA . MET A 1 191 ? -3.490 -22.614 20.482 1.00 66.88 191 MET A CA 1
ATOM 1473 C C . MET A 1 191 ? -2.870 -23.361 19.296 1.00 66.88 191 MET A C 1
ATOM 1475 O O . MET A 1 191 ? -1.814 -23.984 19.436 1.00 66.88 191 MET A O 1
ATOM 1479 N N . PRO A 1 192 ? -3.469 -23.284 18.095 1.00 70.94 192 PRO A N 1
ATOM 1480 C CA . PRO A 1 192 ? -2.925 -23.974 16.936 1.00 70.94 192 PRO A CA 1
ATOM 1481 C C . PRO A 1 192 ? -1.601 -23.344 16.471 1.00 70.94 192 PRO A C 1
ATOM 1483 O O . PRO A 1 192 ? -1.431 -22.118 16.543 1.00 70.94 192 PRO A O 1
ATOM 1486 N N . PRO A 1 193 ? -0.668 -24.162 15.953 1.00 72.19 193 PRO A N 1
ATOM 1487 C CA . PRO A 1 193 ? 0.682 -23.751 15.558 1.00 72.19 193 PRO A CA 1
ATOM 1488 C C . PRO A 1 193 ? 0.671 -22.842 14.324 1.00 72.19 193 PRO A C 1
ATOM 1490 O O . PRO A 1 193 ? -0.328 -22.846 13.603 1.00 72.19 193 PRO A O 1
ATOM 1493 N N . PRO A 1 194 ? 1.722 -22.027 14.084 1.00 74.31 194 PRO A N 1
ATOM 1494 C CA . PRO A 1 194 ? 1.842 -21.131 12.925 1.00 74.31 194 PRO A CA 1
ATOM 1495 C C . PRO A 1 194 ? 1.282 -21.733 11.644 1.00 74.31 194 PRO A C 1
ATOM 1497 O O . PRO A 1 194 ? 1.661 -22.868 11.355 1.00 74.31 194 PRO A O 1
ATOM 1500 N N . PRO A 1 195 ? 0.380 -21.050 10.891 1.00 73.81 195 PRO A N 1
ATOM 1501 C CA . PRO A 1 195 ? 0.077 -21.526 9.556 1.00 73.81 195 PRO A CA 1
ATOM 1502 C C . PRO A 1 195 ? 1.413 -21.516 8.819 1.00 73.81 195 PRO A C 1
ATOM 1504 O O . PRO A 1 195 ? 2.015 -20.457 8.645 1.00 73.81 195 PRO A O 1
ATOM 1507 N N . LEU A 1 196 ? 1.916 -22.705 8.491 1.00 62.94 196 LEU A N 1
ATOM 1508 C CA . LEU A 1 196 ? 3.101 -22.836 7.662 1.00 62.94 196 LEU A CA 1
ATOM 1509 C C . LEU A 1 196 ? 2.800 -22.094 6.363 1.00 62.94 196 LEU A C 1
ATOM 1511 O O . LEU A 1 196 ? 1.723 -22.265 5.786 1.00 62.94 196 LEU A O 1
ATOM 1515 N N . ASP A 1 197 ? 3.719 -21.234 5.933 1.00 56.50 197 ASP A N 1
ATOM 1516 C CA . ASP A 1 197 ? 3.602 -20.575 4.644 1.00 56.50 197 ASP A CA 1
ATOM 1517 C C . ASP A 1 197 ? 3.516 -21.663 3.564 1.00 56.50 197 ASP A C 1
ATOM 1519 O O . ASP A 1 197 ? 4.522 -22.265 3.190 1.00 56.50 197 ASP A O 1
ATOM 1523 N N . GLU A 1 198 ? 2.314 -21.890 3.030 1.00 53.88 198 GLU A N 1
ATOM 1524 C CA . GLU A 1 198 ? 1.989 -22.814 1.925 1.00 53.88 198 GLU A CA 1
ATOM 1525 C C . GLU A 1 198 ? 2.708 -22.457 0.595 1.00 53.88 198 GLU A C 1
ATOM 1527 O O . GLU A 1 198 ? 2.316 -22.888 -0.484 1.00 53.88 198 GLU A O 1
ATOM 1532 N N . ASN A 1 199 ? 3.776 -21.656 0.651 1.00 47.25 199 ASN A N 1
ATOM 1533 C CA . ASN A 1 199 ? 4.715 -21.395 -0.436 1.00 47.25 199 ASN A CA 1
ATOM 1534 C C . ASN A 1 199 ? 6.041 -22.162 -0.292 1.00 47.25 199 ASN A C 1
ATOM 1536 O O . ASN A 1 199 ? 6.948 -21.938 -1.094 1.00 47.25 199 ASN A O 1
ATOM 1540 N N . LEU A 1 200 ? 6.172 -23.070 0.679 1.00 45.69 200 LEU A N 1
ATOM 1541 C CA . LEU A 1 200 ? 7.295 -24.001 0.765 1.00 45.69 200 LEU A CA 1
ATOM 1542 C C . LEU A 1 200 ? 6.774 -25.437 0.858 1.00 45.69 200 LEU A C 1
ATOM 1544 O O . LEU A 1 200 ? 6.356 -25.884 1.914 1.00 45.69 200 LEU A O 1
ATOM 1548 N N . ASN A 1 201 ? 6.852 -26.139 -0.273 1.00 32.12 201 ASN A N 1
ATOM 1549 C CA . ASN A 1 201 ? 6.795 -27.592 -0.421 1.00 32.12 201 ASN A CA 1
ATOM 1550 C C . ASN A 1 201 ? 5.625 -28.348 0.232 1.00 32.12 201 ASN A C 1
ATOM 1552 O O . ASN A 1 201 ? 5.570 -28.615 1.428 1.00 32.12 201 ASN A O 1
ATOM 1556 N N . THR A 1 202 ? 4.800 -28.900 -0.652 1.00 44.47 202 THR A N 1
ATOM 1557 C CA . THR A 1 202 ? 4.106 -30.170 -0.461 1.00 44.47 202 THR A CA 1
ATOM 1558 C C . THR A 1 202 ? 5.025 -31.224 0.169 1.00 44.47 202 THR A C 1
ATOM 1560 O O . THR A 1 202 ? 5.858 -31.786 -0.532 1.00 44.47 202 THR A O 1
ATOM 1563 N N . THR A 1 203 ? 4.838 -31.539 1.450 1.00 37.66 203 THR A N 1
ATOM 1564 C CA . THR A 1 203 ? 4.945 -32.910 1.977 1.00 37.66 203 THR A CA 1
ATOM 1565 C C . THR A 1 203 ? 4.302 -33.005 3.360 1.00 37.66 203 THR A C 1
ATOM 1567 O O . THR A 1 203 ? 4.819 -32.471 4.333 1.00 37.66 203 THR A O 1
ATOM 1570 N N . SER A 1 204 ? 3.244 -33.817 3.415 1.00 40.69 204 SER A N 1
ATOM 1571 C CA . SER A 1 204 ? 2.947 -34.761 4.498 1.00 40.69 204 SER A CA 1
ATOM 1572 C C . SER A 1 204 ? 2.470 -34.223 5.855 1.00 40.69 204 SER A C 1
ATOM 1574 O O . SER A 1 204 ? 3.266 -33.955 6.752 1.00 40.69 204 SER A O 1
ATOM 1576 N N . ALA A 1 205 ? 1.153 -34.303 6.077 1.00 41.41 205 ALA A N 1
ATOM 1577 C CA . ALA A 1 205 ? 0.606 -34.681 7.380 1.00 41.41 205 ALA A CA 1
ATOM 1578 C C . ALA A 1 205 ? -0.714 -35.464 7.231 1.00 41.41 205 ALA A C 1
ATOM 1580 O O . ALA A 1 205 ? -1.707 -34.951 6.721 1.00 41.41 205 ALA A O 1
ATOM 1581 N N . GLY A 1 206 ? -0.684 -36.706 7.711 1.00 38.88 206 GLY A N 1
ATOM 1582 C CA . GLY A 1 206 ? -1.777 -37.674 7.833 1.00 38.88 206 GLY A CA 1
ATOM 1583 C C . GLY A 1 206 ? -1.142 -39.062 7.701 1.00 38.88 206 GLY A C 1
ATOM 1584 O O . GLY A 1 206 ? -0.631 -39.378 6.639 1.00 38.88 206 GLY A O 1
ATOM 1585 N N . ASP A 1 207 ? -1.016 -39.916 8.709 1.00 42.88 207 ASP A N 1
ATOM 1586 C CA . ASP A 1 207 ? -1.846 -40.109 9.890 1.00 42.88 207 ASP A CA 1
ATOM 1587 C C . ASP A 1 207 ? -1.053 -40.916 10.948 1.00 42.88 207 ASP A C 1
ATOM 1589 O O . ASP A 1 207 ? -0.034 -41.539 10.641 1.00 42.88 207 ASP A O 1
ATOM 1593 N N . LYS A 1 208 ? -1.492 -40.885 12.207 1.00 47.50 208 LYS A N 1
ATOM 1594 C CA . LYS A 1 208 ? -0.855 -41.586 13.340 1.00 47.50 208 LYS A CA 1
ATOM 1595 C C . LYS A 1 208 ? -1.297 -43.057 13.406 1.00 47.50 208 LYS A C 1
ATOM 1597 O O . LYS A 1 208 ? -2.480 -43.314 13.232 1.00 47.50 208 LYS A O 1
ATOM 1602 N N . GLN A 1 209 ? -0.395 -43.968 13.813 1.00 37.03 209 GLN A N 1
ATOM 1603 C CA . GLN A 1 209 ? -0.492 -44.912 14.969 1.00 37.03 209 GLN A CA 1
ATOM 1604 C C . GLN A 1 209 ? 0.572 -46.059 14.884 1.00 37.03 209 GLN A C 1
ATOM 1606 O O . GLN A 1 209 ? 1.131 -46.269 13.810 1.00 37.03 209 GLN A O 1
ATOM 1611 N N . PRO A 1 210 ? 0.933 -46.735 16.008 1.00 53.75 210 PRO A N 1
ATOM 1612 C CA . PRO A 1 210 ? 2.293 -47.241 16.285 1.00 53.75 210 PRO A CA 1
ATOM 1613 C C . PRO A 1 210 ? 2.469 -48.783 16.416 1.00 53.75 210 PRO A C 1
ATOM 1615 O O . PRO A 1 210 ? 1.492 -49.517 16.504 1.00 53.75 210 PRO A O 1
ATOM 1618 N N . VAL A 1 211 ? 3.746 -49.207 16.586 1.00 31.91 211 VAL A N 1
ATOM 1619 C CA . VAL A 1 211 ? 4.300 -50.531 17.027 1.00 31.91 211 VAL A CA 1
ATOM 1620 C C . VAL A 1 211 ? 4.167 -51.655 15.962 1.00 31.91 211 VAL A C 1
ATOM 1622 O O . VAL A 1 211 ? 3.087 -51.875 15.445 1.00 31.91 211 VAL A O 1
ATOM 1625 N N . ILE A 1 212 ? 5.208 -52.373 15.497 1.00 34.62 212 ILE A N 1
ATOM 1626 C CA . ILE A 1 212 ? 5.998 -53.395 16.213 1.00 34.62 212 ILE A CA 1
ATOM 1627 C C . ILE A 1 212 ? 7.403 -53.620 15.597 1.00 34.62 212 ILE A C 1
ATOM 1629 O O . ILE A 1 212 ? 7.600 -53.678 14.389 1.00 34.62 212 ILE A O 1
ATOM 1633 N N . ILE A 1 213 ? 8.344 -53.775 16.531 1.00 37.72 213 ILE A N 1
ATOM 1634 C CA . ILE A 1 213 ? 9.740 -54.247 16.536 1.00 37.72 213 ILE A CA 1
ATOM 1635 C C . ILE A 1 213 ? 10.026 -55.444 15.609 1.00 37.72 213 ILE A C 1
ATOM 1637 O O . ILE A 1 213 ? 9.247 -56.383 15.628 1.00 37.72 213 ILE A O 1
ATOM 1641 N N . HIS A 1 214 ? 11.179 -55.451 14.920 1.00 33.72 214 HIS A N 1
ATOM 1642 C CA . HIS A 1 214 ? 12.150 -56.568 14.775 1.00 33.72 214 HIS A CA 1
ATOM 1643 C C . HIS A 1 214 ? 13.454 -55.969 14.189 1.00 33.72 214 HIS A C 1
ATOM 1645 O O . HIS A 1 214 ? 13.489 -55.558 13.036 1.00 33.72 214 HIS A O 1
ATOM 1651 N N . SER A 1 215 ? 14.423 -55.552 15.013 1.00 37.34 215 SER A N 1
ATOM 1652 C CA . SER A 1 215 ? 15.638 -56.307 15.385 1.00 37.34 215 SER A CA 1
ATOM 1653 C C . SER A 1 215 ? 16.468 -56.868 14.213 1.00 37.34 215 SER A C 1
ATOM 1655 O O . SER A 1 215 ? 16.237 -57.988 13.768 1.00 37.34 215 SER A O 1
ATOM 1657 N N . GLN A 1 216 ? 17.514 -56.132 13.801 1.00 32.12 216 GLN A N 1
ATOM 1658 C CA . GLN A 1 216 ? 18.928 -56.549 13.929 1.00 32.12 216 GLN A CA 1
ATOM 1659 C C . GLN A 1 216 ? 19.907 -55.554 13.266 1.00 32.12 216 GLN A C 1
ATOM 1661 O O . GLN A 1 216 ? 19.843 -55.276 12.073 1.00 32.12 216 GLN A O 1
ATOM 1666 N N . SER A 1 217 ? 20.836 -55.047 14.077 1.00 36.19 217 SER A N 1
ATOM 1667 C CA . SER A 1 217 ? 22.185 -54.562 13.713 1.00 36.19 217 SER A CA 1
ATOM 1668 C C . SER A 1 217 ? 23.147 -55.779 13.595 1.00 36.19 217 SER A C 1
ATOM 1670 O O . SER A 1 217 ? 22.680 -56.874 13.919 1.00 36.19 217 SER A O 1
ATOM 1672 N N . PRO A 1 218 ? 24.478 -55.673 13.317 1.00 44.62 218 PRO A N 1
ATOM 1673 C CA . PRO A 1 218 ? 25.332 -54.505 12.996 1.00 44.62 218 PRO A CA 1
ATOM 1674 C C . PRO A 1 218 ? 26.432 -54.731 11.899 1.00 44.62 218 PRO A C 1
ATOM 1676 O O . PRO A 1 218 ? 26.669 -55.847 11.460 1.00 44.62 218 PRO A O 1
ATOM 1679 N N . ALA A 1 219 ? 27.182 -53.654 11.587 1.00 33.16 219 ALA A N 1
ATOM 1680 C CA . ALA A 1 219 ? 28.562 -53.587 11.034 1.00 33.16 219 ALA A CA 1
ATOM 1681 C C . ALA A 1 219 ? 28.801 -54.073 9.576 1.00 33.16 219 ALA A C 1
ATOM 1683 O O . ALA A 1 219 ? 28.407 -55.160 9.188 1.00 33.16 219 ALA A O 1
ATOM 1684 N N . THR A 1 220 ? 29.505 -53.347 8.693 1.00 31.69 220 THR A N 1
ATOM 1685 C CA . THR A 1 220 ? 30.953 -53.050 8.763 1.00 31.69 220 THR A CA 1
ATOM 1686 C C . THR A 1 220 ? 31.341 -51.981 7.716 1.00 31.69 220 THR A C 1
ATOM 1688 O O . THR A 1 220 ? 30.740 -51.907 6.647 1.00 31.69 220 THR A O 1
ATOM 1691 N N . ARG A 1 221 ? 32.342 -51.149 8.044 1.00 49.09 221 ARG A N 1
ATOM 1692 C CA . ARG A 1 221 ? 33.059 -50.210 7.153 1.00 49.09 221 ARG A CA 1
ATOM 1693 C C . ARG A 1 221 ? 33.774 -50.943 6.007 1.00 49.09 221 ARG A C 1
ATOM 1695 O O . ARG A 1 221 ? 34.454 -51.910 6.303 1.00 49.09 221 ARG A O 1
ATOM 1702 N N . GLU A 1 222 ? 33.765 -50.386 4.795 1.00 33.22 222 GLU A N 1
ATOM 1703 C CA . GLU A 1 222 ? 34.962 -50.061 3.980 1.00 33.22 222 GLU A CA 1
ATOM 1704 C C . GLU A 1 222 ? 34.552 -49.483 2.609 1.00 33.22 222 GLU A C 1
ATOM 1706 O O . GLU A 1 222 ? 33.521 -49.839 2.049 1.00 33.22 222 GLU A O 1
ATOM 1711 N N . ALA A 1 223 ? 35.349 -48.544 2.099 1.00 36.34 223 ALA A N 1
ATOM 1712 C CA . ALA A 1 223 ? 35.249 -47.924 0.769 1.00 36.34 223 ALA A CA 1
ATOM 1713 C C . ALA A 1 223 ? 36.333 -48.519 -0.165 1.00 36.34 223 ALA A C 1
ATOM 1715 O O . ALA A 1 223 ? 37.231 -49.180 0.351 1.00 36.34 223 ALA A O 1
ATOM 1716 N N . PRO A 1 224 ? 36.480 -48.073 -1.432 1.00 59.34 224 PRO A N 1
ATOM 1717 C CA . PRO A 1 224 ? 35.603 -48.068 -2.620 1.00 59.34 224 PRO A CA 1
ATOM 1718 C C . PRO A 1 224 ? 36.206 -49.027 -3.719 1.00 59.34 224 PRO A C 1
ATOM 1720 O O . PRO A 1 224 ? 37.174 -49.713 -3.392 1.00 59.34 224 PRO A O 1
ATOM 1723 N N . PRO A 1 225 ? 35.714 -49.170 -4.983 1.00 45.53 225 PRO A N 1
ATOM 1724 C CA . PRO A 1 225 ? 35.781 -48.135 -6.029 1.00 45.53 225 PRO A CA 1
ATOM 1725 C C . P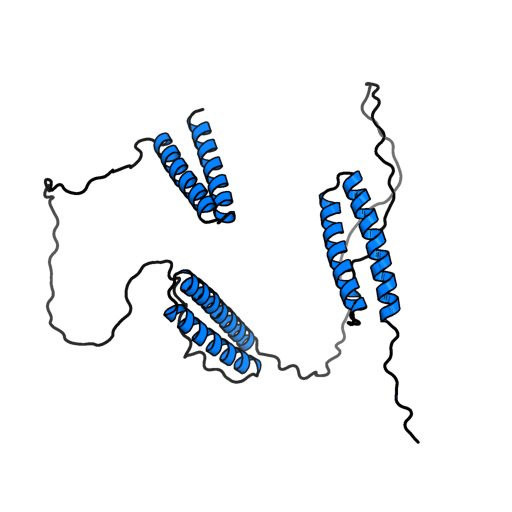RO A 1 225 ? 34.563 -48.078 -6.990 1.00 45.53 225 PRO A C 1
ATOM 1727 O O . PRO A 1 225 ? 33.657 -48.904 -6.989 1.00 45.53 225 PRO A O 1
ATOM 1730 N N . ILE A 1 226 ? 34.587 -47.020 -7.796 1.00 51.53 226 ILE A N 1
ATOM 1731 C CA . ILE A 1 226 ? 33.699 -46.578 -8.882 1.00 51.53 226 ILE A CA 1
ATOM 1732 C C . ILE A 1 226 ? 33.254 -47.714 -9.830 1.00 51.53 226 ILE A C 1
ATOM 1734 O O . ILE A 1 226 ? 34.108 -48.476 -10.284 1.00 51.53 226 ILE A O 1
ATOM 1738 N N . PRO A 1 227 ? 31.977 -47.729 -10.264 1.00 40.91 227 PRO A N 1
ATOM 1739 C CA . PRO A 1 227 ? 31.626 -48.202 -11.596 1.00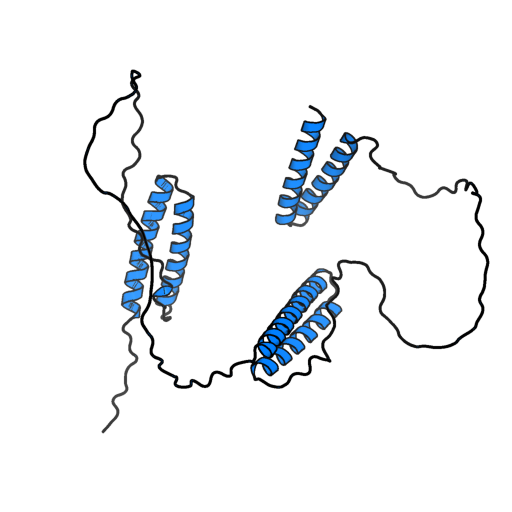 40.91 227 PRO A CA 1
ATOM 1740 C C . PRO A 1 227 ? 30.973 -47.102 -12.444 1.00 40.91 227 PRO A C 1
ATOM 1742 O O . PRO A 1 227 ? 29.939 -46.521 -12.117 1.00 40.91 227 PRO A O 1
ATOM 1745 N N . GLU A 1 228 ? 31.650 -46.859 -13.556 1.00 49.66 228 GLU A N 1
ATOM 1746 C CA . GLU A 1 228 ? 31.199 -46.313 -14.829 1.00 49.66 228 GLU A CA 1
ATOM 1747 C C . GLU A 1 228 ? 29.791 -46.819 -15.200 1.00 49.66 228 GLU A C 1
ATOM 1749 O O . GLU A 1 228 ? 29.578 -48.019 -15.373 1.00 49.66 228 GLU A O 1
ATOM 1754 N N . VAL A 1 229 ? 28.814 -45.911 -15.314 1.00 38.31 229 VAL A N 1
ATOM 1755 C CA . VAL A 1 229 ? 27.476 -46.241 -15.826 1.00 38.31 229 VAL A CA 1
ATOM 1756 C C . VAL A 1 229 ? 27.310 -45.609 -17.199 1.00 38.31 229 VAL A C 1
ATOM 1758 O O . VAL A 1 229 ? 27.136 -44.399 -17.346 1.00 38.31 229 VAL A O 1
ATOM 1761 N N . ALA A 1 230 ? 27.368 -46.476 -18.205 1.00 40.62 230 ALA A N 1
ATOM 1762 C CA . ALA A 1 230 ? 26.950 -46.198 -19.561 1.00 40.62 230 ALA A CA 1
ATOM 1763 C C . ALA A 1 230 ? 25.425 -45.987 -19.625 1.00 40.62 230 ALA A C 1
ATOM 1765 O O . ALA A 1 230 ? 24.642 -46.852 -19.245 1.00 40.62 230 ALA A O 1
ATOM 1766 N N . VAL A 1 231 ? 25.054 -44.806 -20.120 1.00 45.72 231 VAL A N 1
ATOM 1767 C CA . VAL A 1 231 ? 23.989 -44.508 -21.093 1.00 45.72 231 VAL A CA 1
ATOM 1768 C C . VAL A 1 231 ? 22.732 -45.390 -21.053 1.00 45.72 231 VAL A C 1
ATOM 1770 O O . VAL A 1 231 ? 22.701 -46.471 -21.637 1.00 45.72 231 VAL A O 1
ATOM 1773 N N . GLN A 1 232 ? 21.630 -44.818 -20.557 1.00 41.38 232 GLN A N 1
ATOM 1774 C CA . GLN A 1 232 ? 20.324 -44.983 -21.197 1.00 41.38 232 GLN A CA 1
ATOM 1775 C C . GLN A 1 232 ? 19.642 -43.625 -21.371 1.00 41.38 232 GLN A C 1
ATOM 1777 O O . GLN A 1 232 ? 19.466 -42.840 -20.444 1.00 41.38 232 GLN A O 1
ATOM 1782 N N . SER A 1 233 ? 19.346 -43.367 -22.635 1.00 48.56 233 SER A N 1
ATOM 1783 C CA . SER A 1 233 ? 18.772 -42.187 -23.254 1.00 48.56 233 SER A CA 1
ATOM 1784 C C . SER A 1 233 ? 17.247 -42.261 -23.287 1.00 48.56 233 SER A C 1
ATOM 1786 O O . SER A 1 233 ? 16.726 -43.181 -23.913 1.00 48.56 233 SER A O 1
ATOM 1788 N N . SER A 1 234 ? 16.573 -41.261 -22.713 1.00 43.53 234 SER A N 1
ATOM 1789 C CA . SER A 1 234 ? 15.306 -40.688 -23.208 1.00 43.53 234 SER A CA 1
ATOM 1790 C C . SER A 1 234 ? 14.776 -39.652 -22.207 1.00 43.53 234 SER A C 1
ATOM 1792 O O . SER A 1 234 ? 14.106 -40.021 -21.251 1.00 43.53 234 SER A O 1
ATOM 1794 N N . ASP A 1 235 ? 15.138 -38.380 -22.388 1.00 44.22 235 ASP A N 1
ATOM 1795 C CA . ASP A 1 235 ? 14.167 -37.278 -22.478 1.00 44.22 235 ASP A CA 1
ATOM 1796 C C . ASP A 1 235 ? 14.878 -35.952 -22.802 1.00 44.22 235 ASP A C 1
ATOM 1798 O O . ASP A 1 235 ? 15.853 -35.526 -22.183 1.00 44.22 235 ASP A O 1
ATOM 1802 N N . GLU A 1 236 ? 14.395 -35.341 -23.874 1.00 48.53 236 GLU A N 1
ATOM 1803 C CA . GLU A 1 236 ? 14.931 -34.198 -24.599 1.00 48.53 236 GLU A CA 1
ATOM 1804 C C . GLU A 1 236 ? 14.506 -32.874 -23.936 1.00 48.53 236 GLU A C 1
ATOM 1806 O O . GLU A 1 236 ? 13.333 -32.506 -23.987 1.00 48.53 236 GLU A O 1
ATOM 1811 N N . LYS A 1 237 ? 15.458 -32.121 -23.365 1.00 45.34 237 LYS A N 1
ATOM 1812 C CA . L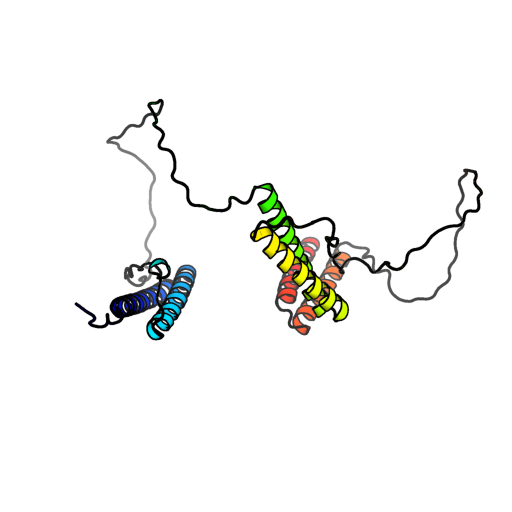YS A 1 237 ? 15.879 -30.775 -23.832 1.00 45.34 237 LYS A CA 1
ATOM 1813 C C . LYS A 1 237 ? 16.636 -29.974 -22.756 1.00 45.34 237 LYS A C 1
ATOM 1815 O O . LYS A 1 237 ? 16.061 -29.444 -21.814 1.00 45.34 237 LYS A O 1
ATOM 1820 N N . ASN A 1 238 ? 17.926 -29.825 -23.058 1.00 45.44 238 ASN A N 1
ATOM 1821 C CA . ASN A 1 238 ? 18.856 -28.730 -22.770 1.00 45.44 238 ASN A CA 1
ATOM 1822 C C . ASN A 1 238 ? 19.383 -28.530 -21.340 1.00 45.44 238 ASN A C 1
ATOM 1824 O O . ASN A 1 238 ? 18.829 -27.817 -20.506 1.00 45.44 238 ASN A O 1
ATOM 1828 N N . ASN A 1 239 ? 20.596 -29.060 -21.154 1.00 52.28 239 ASN A N 1
ATOM 1829 C CA . ASN A 1 239 ? 21.632 -28.485 -20.301 1.00 52.28 239 ASN A CA 1
ATOM 1830 C C . ASN A 1 239 ? 22.010 -27.071 -20.793 1.00 52.28 239 ASN A C 1
ATOM 1832 O O . ASN A 1 239 ? 23.040 -26.899 -21.437 1.00 52.28 239 ASN A O 1
ATOM 1836 N N . ASP A 1 240 ? 21.206 -26.056 -20.477 1.00 60.53 240 ASP A N 1
ATOM 1837 C CA . ASP A 1 240 ? 21.586 -24.644 -20.648 1.00 60.53 240 ASP A CA 1
ATOM 1838 C C . ASP A 1 240 ? 22.290 -24.141 -19.379 1.00 60.53 240 ASP A C 1
ATOM 1840 O O . ASP A 1 240 ? 21.833 -23.221 -18.695 1.00 60.53 240 ASP A O 1
ATOM 1844 N N . THR A 1 241 ? 23.407 -24.770 -19.009 1.00 59.72 241 THR A N 1
ATOM 1845 C CA . THR A 1 241 ? 24.361 -24.095 -18.125 1.00 59.72 241 THR A CA 1
ATOM 1846 C C . THR A 1 241 ? 25.178 -23.156 -19.008 1.00 59.72 241 THR A C 1
ATOM 1848 O O . THR A 1 241 ? 25.977 -23.657 -19.802 1.00 59.72 241 THR A O 1
ATOM 1851 N N . PRO A 1 242 ? 24.976 -21.828 -18.928 1.00 58.19 242 PRO A N 1
ATOM 1852 C CA . PRO A 1 242 ? 25.683 -20.889 -19.790 1.00 58.19 242 PRO A CA 1
ATOM 1853 C C . PRO A 1 242 ? 27.188 -21.046 -19.574 1.00 58.19 242 PRO A C 1
ATOM 1855 O O . PRO A 1 242 ? 27.671 -20.975 -18.441 1.00 58.19 242 PRO A O 1
ATOM 1858 N N . VAL A 1 243 ? 27.922 -21.285 -20.660 1.00 68.75 243 VAL A N 1
ATOM 1859 C CA . VAL A 1 243 ? 29.364 -21.578 -20.615 1.00 68.75 243 VAL A CA 1
ATOM 1860 C C . VAL A 1 243 ? 30.160 -20.285 -20.412 1.00 68.75 243 VAL A C 1
ATOM 1862 O O . VAL A 1 243 ? 31.285 -20.304 -19.916 1.00 68.75 243 VAL A O 1
ATOM 1865 N N . THR A 1 244 ? 29.556 -19.136 -20.736 1.00 88.06 244 THR A N 1
ATOM 1866 C CA . THR A 1 244 ? 30.169 -17.810 -20.605 1.00 88.06 244 THR A CA 1
ATOM 1867 C C . THR A 1 244 ? 29.319 -16.850 -19.767 1.00 88.06 244 THR A C 1
ATOM 1869 O O . THR A 1 244 ? 28.092 -16.930 -19.725 1.00 88.06 244 THR A O 1
ATOM 1872 N N . VAL A 1 245 ? 29.975 -15.898 -19.090 1.00 91.25 245 VAL A N 1
ATOM 1873 C CA . VAL A 1 245 ? 29.305 -14.906 -18.221 1.00 91.25 245 VAL A CA 1
ATOM 1874 C C . VAL A 1 245 ? 28.312 -14.046 -19.008 1.00 91.25 245 VAL A C 1
ATOM 1876 O O . VAL A 1 245 ? 27.218 -13.763 -18.526 1.00 91.25 245 VAL A O 1
ATOM 1879 N N . LEU A 1 246 ? 28.668 -13.664 -20.234 1.00 92.75 246 LEU A N 1
ATOM 1880 C CA . LEU A 1 246 ? 27.810 -12.886 -21.124 1.00 92.75 246 LEU A CA 1
ATOM 1881 C C . LEU A 1 246 ? 26.535 -13.661 -21.479 1.00 92.75 246 LEU A C 1
ATOM 1883 O O . LEU A 1 246 ? 25.437 -13.128 -21.329 1.00 92.75 246 LEU A O 1
ATOM 1887 N N . GLU A 1 247 ? 26.673 -14.927 -21.865 1.00 92.94 247 GLU A N 1
ATOM 1888 C CA . GLU A 1 247 ? 25.546 -15.814 -22.167 1.00 92.94 247 GLU A CA 1
ATOM 1889 C C . GLU A 1 247 ? 24.647 -16.017 -20.939 1.00 92.94 247 GLU A C 1
ATOM 1891 O O . GLU A 1 247 ? 23.422 -15.984 -21.045 1.00 92.94 247 GLU A O 1
ATOM 1896 N N . ALA A 1 248 ? 25.236 -16.110 -19.742 1.00 93.50 248 ALA A N 1
ATOM 1897 C CA . ALA A 1 248 ? 24.482 -16.190 -18.494 1.00 93.50 248 ALA A CA 1
ATOM 1898 C C . ALA A 1 248 ? 23.660 -14.921 -18.217 1.00 93.50 248 ALA A C 1
ATOM 1900 O O . ALA A 1 248 ? 22.515 -14.998 -17.756 1.00 93.50 248 ALA A O 1
ATOM 1901 N N . LEU A 1 249 ? 24.233 -13.744 -18.490 1.00 95.12 249 LEU A N 1
ATOM 1902 C CA . LEU A 1 249 ? 23.544 -12.465 -18.333 1.00 95.12 249 LEU A CA 1
ATOM 1903 C C . LEU A 1 249 ? 22.415 -12.302 -19.357 1.00 95.12 249 LEU A C 1
ATOM 1905 O O . LEU A 1 249 ? 21.330 -11.856 -18.985 1.00 95.12 249 LEU A O 1
ATOM 1909 N N . GLU A 1 250 ? 22.634 -12.698 -20.611 1.00 95.06 250 GLU A N 1
ATOM 1910 C CA . GLU A 1 250 ? 21.625 -12.647 -21.676 1.00 95.06 250 GLU A CA 1
ATOM 1911 C C . GLU A 1 250 ? 20.482 -13.649 -21.432 1.00 95.06 250 GLU A C 1
ATOM 1913 O O . GLU A 1 250 ? 19.308 -13.278 -21.513 1.00 95.06 250 GLU A O 1
ATOM 1918 N N . ALA A 1 251 ? 20.784 -14.879 -21.006 1.00 95.06 251 ALA A N 1
ATOM 1919 C CA . ALA A 1 251 ? 19.770 -15.863 -20.621 1.00 95.06 251 ALA A CA 1
ATOM 1920 C C . ALA A 1 251 ? 18.897 -15.355 -19.460 1.00 95.06 251 ALA A C 1
ATOM 1922 O O . ALA A 1 251 ? 17.666 -15.470 -19.470 1.00 95.06 251 ALA A O 1
ATOM 1923 N N . ARG A 1 252 ? 19.522 -14.725 -18.457 1.00 95.50 252 ARG A N 1
ATOM 1924 C CA . ARG A 1 252 ? 18.800 -14.161 -17.313 1.00 95.50 252 ARG A CA 1
ATOM 1925 C C . ARG A 1 252 ? 17.990 -12.918 -17.680 1.00 95.50 252 ARG A C 1
ATOM 1927 O O . ARG A 1 252 ? 16.891 -12.753 -17.149 1.00 95.50 252 ARG A O 1
ATOM 1934 N N . LEU A 1 253 ? 18.486 -12.085 -18.597 1.00 97.31 253 LEU A N 1
ATOM 1935 C CA . LEU A 1 253 ? 17.742 -10.959 -19.165 1.00 97.31 253 LEU A CA 1
ATOM 1936 C C . LEU A 1 253 ? 16.437 -11.444 -19.810 1.00 97.31 253 LEU A C 1
ATOM 1938 O O . LEU A 1 253 ? 15.369 -10.926 -19.481 1.00 97.31 253 LEU A O 1
ATOM 1942 N N . ASN A 1 254 ? 16.517 -12.472 -20.658 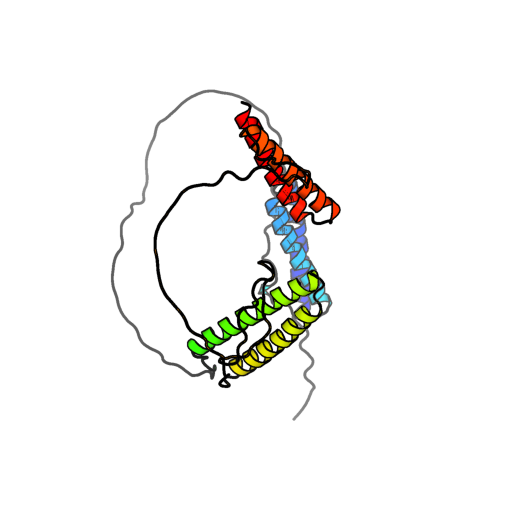1.00 96.44 254 ASN A N 1
ATOM 1943 C CA . ASN A 1 254 ? 15.361 -13.036 -21.357 1.00 96.44 254 ASN A CA 1
ATOM 1944 C C . ASN A 1 254 ? 14.304 -13.568 -20.379 1.00 96.44 254 ASN A C 1
ATOM 1946 O O . ASN A 1 254 ? 13.119 -13.265 -20.517 1.00 96.44 254 ASN A O 1
ATOM 1950 N N . LYS A 1 255 ? 14.730 -14.254 -19.313 1.00 97.06 255 LYS A N 1
ATOM 1951 C CA . LYS A 1 255 ? 13.822 -14.732 -18.259 1.00 97.06 255 LYS A CA 1
ATOM 1952 C C . LYS A 1 255 ? 13.065 -13.595 -17.562 1.00 97.06 255 LYS A C 1
ATOM 1954 O O . LYS A 1 255 ? 11.888 -13.739 -17.237 1.00 97.06 255 LYS A O 1
ATOM 1959 N N . PHE A 1 256 ? 13.719 -12.463 -17.296 1.00 97.88 256 PHE A N 1
ATOM 1960 C CA . PHE A 1 256 ? 13.057 -11.321 -16.656 1.00 97.88 256 PHE A CA 1
ATOM 1961 C C . PHE A 1 256 ? 12.170 -10.522 -17.613 1.00 97.88 256 PHE A C 1
ATOM 1963 O O . PHE A 1 256 ? 11.160 -9.979 -17.164 1.00 97.88 256 PHE A O 1
ATOM 1970 N N . LEU A 1 257 ? 12.497 -10.492 -18.906 1.00 97.94 257 LEU A N 1
ATOM 1971 C CA . LEU A 1 257 ? 11.623 -9.938 -19.942 1.00 97.94 257 LEU A CA 1
ATOM 1972 C C . LEU A 1 257 ? 10.310 -10.722 -20.031 1.00 97.94 257 LEU A C 1
ATOM 1974 O O . LEU A 1 257 ? 9.239 -10.125 -19.952 1.00 97.94 257 LEU A O 1
ATOM 1978 N N . GLU A 1 258 ? 10.374 -12.054 -20.071 1.00 97.75 258 GLU A N 1
ATOM 1979 C CA . GLU A 1 258 ? 9.177 -12.903 -20.069 1.00 97.75 258 GLU A CA 1
ATOM 1980 C C . GLU A 1 258 ? 8.321 -12.670 -18.812 1.00 97.75 258 GLU A C 1
ATOM 1982 O O . GLU A 1 258 ? 7.099 -12.557 -18.880 1.00 97.75 258 GLU A O 1
ATOM 1987 N N . GLN A 1 259 ? 8.952 -12.508 -17.645 1.00 97.25 259 GLN A N 1
ATOM 1988 C CA . GLN A 1 259 ? 8.233 -12.194 -16.406 1.00 97.25 259 GLN A CA 1
ATOM 1989 C C . GLN A 1 259 ? 7.615 -10.790 -16.398 1.00 97.25 259 GLN A C 1
ATOM 1991 O O . GLN A 1 259 ? 6.587 -10.582 -15.740 1.00 97.25 259 GLN A O 1
ATOM 1996 N N . GLU A 1 260 ? 8.232 -9.822 -17.080 1.00 97.56 260 GLU A N 1
ATOM 1997 C CA . GLU A 1 260 ? 7.661 -8.494 -17.288 1.00 97.56 260 GLU A CA 1
ATOM 1998 C C . GLU A 1 260 ? 6.410 -8.580 -18.162 1.00 97.56 260 GLU A C 1
ATOM 2000 O O . GLU A 1 260 ? 5.374 -8.024 -17.790 1.00 97.56 260 GLU A O 1
ATOM 2005 N N . GLU A 1 261 ? 6.486 -9.300 -19.281 1.00 97.31 261 GLU A N 1
ATOM 2006 C CA . GLU A 1 261 ? 5.355 -9.522 -20.181 1.00 97.31 261 GLU A CA 1
ATOM 2007 C C . GLU A 1 261 ? 4.239 -10.314 -19.515 1.00 97.31 261 GLU A C 1
ATOM 2009 O O . GLU A 1 261 ? 3.085 -9.904 -19.601 1.00 97.31 261 GLU A O 1
ATOM 2014 N N . ALA A 1 262 ? 4.562 -11.364 -18.757 1.00 96.81 262 ALA A N 1
ATOM 2015 C CA . ALA A 1 262 ? 3.594 -12.072 -17.928 1.00 96.81 262 ALA A CA 1
ATOM 2016 C C . ALA A 1 262 ? 2.924 -11.108 -16.938 1.00 96.81 262 ALA A C 1
ATOM 2018 O O . ALA A 1 262 ? 1.707 -11.093 -16.804 1.00 96.81 262 ALA A O 1
ATOM 2019 N N . GLY A 1 263 ? 3.694 -10.214 -16.307 1.00 97.25 263 GLY A N 1
ATOM 2020 C CA . GLY A 1 263 ? 3.142 -9.156 -15.460 1.00 97.25 263 GLY A CA 1
ATOM 2021 C C . GLY A 1 263 ? 2.188 -8.213 -16.202 1.00 97.25 263 GLY A C 1
ATOM 2022 O O . GLY A 1 263 ? 1.167 -7.828 -15.637 1.00 97.25 263 GLY A O 1
ATOM 2023 N N . LYS A 1 264 ? 2.487 -7.853 -17.455 1.00 96.88 264 LYS A N 1
ATOM 2024 C CA . LYS A 1 264 ? 1.608 -7.025 -18.301 1.00 96.88 264 LYS A CA 1
ATOM 2025 C C . LYS A 1 264 ? 0.349 -7.789 -18.723 1.00 96.88 264 LYS A C 1
ATOM 2027 O O . LYS A 1 264 ? -0.743 -7.238 -18.627 1.00 96.88 264 LYS A O 1
ATOM 2032 N N . LYS A 1 265 ? 0.496 -9.051 -19.133 1.00 97.25 265 LYS A N 1
ATOM 2033 C CA . LYS A 1 265 ? -0.583 -9.939 -19.588 1.00 97.25 265 LYS A CA 1
ATOM 2034 C C . LYS A 1 265 ? -1.557 -10.283 -18.462 1.00 97.25 265 LYS A C 1
ATOM 2036 O O . LYS A 1 265 ? -2.763 -10.225 -18.667 1.00 97.25 265 LYS A O 1
ATOM 2041 N N . ASP A 1 266 ? -1.040 -10.535 -17.263 1.00 94.69 266 ASP A N 1
ATOM 2042 C CA . ASP A 1 266 ? -1.833 -10.801 -16.057 1.00 94.69 266 ASP A CA 1
ATOM 2043 C C . ASP A 1 266 ? -2.465 -9.521 -15.465 1.00 94.69 266 ASP A C 1
ATOM 2045 O O . ASP A 1 266 ? -3.100 -9.568 -14.410 1.00 94.69 266 ASP A O 1
ATOM 2049 N N . GLY A 1 267 ? -2.232 -8.343 -16.063 1.00 96.81 267 GLY A N 1
ATOM 2050 C CA . GLY A 1 267 ? -2.676 -7.048 -15.529 1.00 96.81 267 GLY A CA 1
ATOM 2051 C C . GLY A 1 267 ? -1.973 -6.624 -14.229 1.00 96.81 267 GLY A C 1
ATOM 2052 O O . GLY A 1 267 ? -2.349 -5.637 -13.593 1.00 96.81 267 GLY A O 1
ATOM 2053 N N . ASN A 1 268 ? -0.922 -7.334 -13.813 1.00 96.69 268 ASN A N 1
ATOM 2054 C CA . ASN A 1 268 ? -0.137 -7.030 -12.622 1.00 96.69 268 ASN A CA 1
ATOM 2055 C C . ASN A 1 268 ? 0.947 -5.981 -12.922 1.00 96.69 268 ASN A C 1
ATOM 2057 O O . ASN A 1 268 ? 2.145 -6.271 -13.019 1.00 96.69 268 ASN A O 1
ATOM 2061 N N . MET A 1 269 ? 0.524 -4.716 -12.998 1.00 95.56 269 MET A N 1
ATOM 2062 C CA . MET A 1 269 ? 1.407 -3.577 -13.286 1.00 95.56 269 MET A CA 1
ATOM 2063 C C . MET A 1 269 ? 2.557 -3.407 -12.280 1.00 95.56 269 MET A C 1
ATOM 2065 O O . MET A 1 269 ? 3.618 -2.894 -12.638 1.00 95.56 269 MET A O 1
ATOM 2069 N N . SER A 1 270 ? 2.384 -3.843 -11.027 1.00 96.19 270 SER A N 1
ATOM 2070 C CA . SER A 1 270 ? 3.455 -3.807 -10.022 1.00 96.19 270 SER A CA 1
ATOM 2071 C C . SER A 1 270 ? 4.574 -4.796 -10.365 1.00 96.19 270 SER A C 1
ATOM 2073 O O . SER A 1 270 ? 5.751 -4.421 -10.381 1.00 96.19 270 SER A O 1
ATOM 2075 N N . LYS A 1 271 ? 4.209 -6.035 -10.734 1.00 96.38 271 LYS A N 1
ATOM 2076 C CA . LYS A 1 271 ? 5.150 -7.057 -11.214 1.00 96.38 271 LYS A CA 1
ATOM 2077 C C . LYS A 1 271 ? 5.852 -6.590 -12.486 1.00 96.38 271 LYS A C 1
ATOM 2079 O O . LYS A 1 271 ? 7.077 -6.607 -12.506 1.00 96.38 271 LYS A O 1
ATOM 2084 N N . ALA A 1 272 ? 5.117 -6.077 -13.475 1.00 97.88 272 ALA A N 1
ATOM 2085 C CA . ALA A 1 272 ? 5.703 -5.546 -14.708 1.00 97.88 272 ALA A CA 1
ATOM 2086 C C . ALA A 1 272 ? 6.748 -4.450 -14.427 1.00 97.88 272 ALA A C 1
ATOM 2088 O O . ALA A 1 272 ? 7.885 -4.534 -14.878 1.00 97.88 272 ALA A O 1
ATOM 2089 N N . ARG A 1 273 ? 6.424 -3.461 -13.583 1.00 98.00 273 ARG A N 1
ATOM 2090 C CA . ARG A 1 273 ? 7.379 -2.400 -13.209 1.00 98.00 273 ARG A CA 1
ATOM 2091 C C . ARG A 1 273 ? 8.591 -2.932 -12.444 1.00 98.00 273 ARG A C 1
ATOM 2093 O O . ARG A 1 273 ? 9.693 -2.419 -12.623 1.00 98.00 273 ARG A O 1
ATOM 2100 N N . ARG A 1 274 ? 8.405 -3.924 -11.565 1.00 97.94 274 ARG A N 1
ATOM 2101 C CA . ARG A 1 274 ? 9.511 -4.556 -10.831 1.00 97.94 274 ARG A CA 1
ATOM 2102 C C . ARG A 1 274 ? 10.438 -5.299 -11.786 1.00 97.94 274 ARG A C 1
ATOM 2104 O O . ARG A 1 274 ? 11.642 -5.083 -11.713 1.00 97.94 274 ARG A O 1
ATOM 2111 N N . MET A 1 275 ? 9.881 -6.128 -12.665 1.00 98.19 275 MET A N 1
ATOM 2112 C CA . MET A 1 275 ? 10.654 -6.900 -13.636 1.00 98.19 275 MET A CA 1
ATOM 2113 C C . MET A 1 275 ? 11.366 -5.975 -14.623 1.00 98.19 275 MET A C 1
ATOM 2115 O O . MET A 1 275 ? 12.566 -6.120 -14.795 1.00 98.19 275 MET A O 1
ATOM 2119 N N . GLY A 1 276 ? 10.705 -4.927 -15.124 1.00 98.19 276 GLY A N 1
ATOM 2120 C CA . GLY A 1 276 ? 11.332 -3.946 -16.016 1.00 98.19 276 GLY A CA 1
ATOM 2121 C C . GLY A 1 276 ? 12.527 -3.203 -15.398 1.00 98.19 276 GLY A C 1
ATOM 2122 O O . GLY A 1 276 ? 13.481 -2.864 -16.095 1.00 98.19 276 GLY A O 1
ATOM 2123 N N . ARG A 1 277 ? 12.545 -2.984 -14.073 1.00 98.44 277 ARG A N 1
ATOM 2124 C CA . ARG A 1 277 ? 13.745 -2.465 -13.385 1.00 98.44 277 ARG A CA 1
ATOM 2125 C C . ARG A 1 277 ? 14.889 -3.479 -13.375 1.00 98.44 277 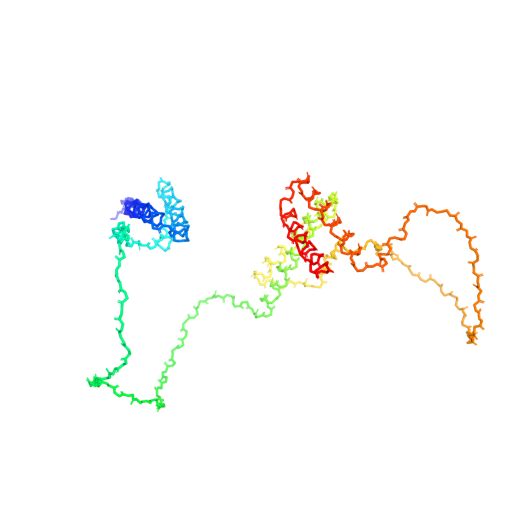ARG A C 1
ATOM 2127 O O . ARG A 1 277 ? 16.030 -3.087 -13.578 1.00 98.44 277 ARG A O 1
ATOM 2134 N N . ILE A 1 278 ? 14.584 -4.757 -13.154 1.00 97.62 278 ILE A N 1
ATOM 2135 C CA . ILE A 1 278 ? 15.580 -5.837 -13.169 1.00 97.62 278 ILE A CA 1
ATOM 2136 C C . ILE A 1 278 ? 16.131 -6.026 -14.589 1.00 97.62 278 ILE A C 1
ATOM 2138 O O . ILE A 1 278 ? 17.339 -6.130 -14.764 1.00 97.62 278 ILE A O 1
ATOM 2142 N N . VAL A 1 279 ? 15.273 -5.973 -15.610 1.00 98.25 279 VAL A N 1
ATOM 2143 C CA . VAL A 1 279 ? 15.666 -5.993 -17.027 1.00 98.25 279 VAL A CA 1
ATOM 2144 C C . VAL A 1 279 ? 16.696 -4.898 -17.319 1.00 98.25 279 VAL A C 1
ATOM 2146 O O . VAL A 1 279 ? 17.747 -5.198 -17.876 1.00 98.25 279 VAL A O 1
ATOM 2149 N N . LYS A 1 280 ? 16.460 -3.654 -16.873 1.00 98.31 280 LYS A N 1
ATOM 2150 C CA . LYS A 1 280 ? 17.440 -2.562 -17.027 1.00 98.31 280 LYS A CA 1
ATOM 2151 C C . LYS A 1 280 ? 18.781 -2.865 -16.355 1.00 98.31 280 LYS A C 1
ATOM 2153 O O . LYS A 1 280 ? 19.816 -2.649 -16.969 1.00 98.31 280 LYS A O 1
ATOM 2158 N N . GLN A 1 281 ? 18.770 -3.421 -15.142 1.00 98.00 281 GLN A N 1
ATOM 2159 C CA . GLN A 1 281 ? 20.005 -3.802 -14.442 1.00 98.00 281 GLN A CA 1
ATOM 2160 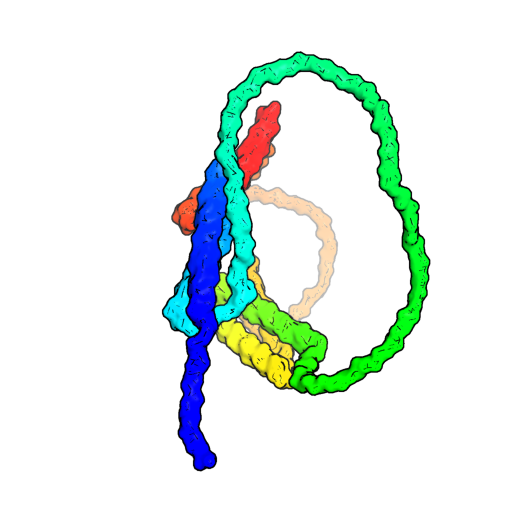C C . GLN A 1 281 ? 20.824 -4.828 -15.239 1.00 98.00 281 GLN A C 1
ATOM 2162 O O . GLN A 1 281 ? 22.038 -4.683 -15.348 1.00 98.00 281 GLN A O 1
ATOM 2167 N N . TYR A 1 282 ? 20.173 -5.833 -15.838 1.00 97.69 282 TYR A N 1
ATOM 2168 C CA . TYR A 1 282 ? 20.862 -6.806 -16.693 1.00 97.69 282 TYR A CA 1
ATOM 2169 C C . TYR A 1 282 ? 21.348 -6.192 -18.005 1.00 97.69 282 TYR A C 1
ATOM 2171 O O . TYR A 1 282 ? 22.462 -6.485 -18.424 1.00 97.69 282 TYR A O 1
ATOM 2179 N N . GLN A 1 283 ? 20.567 -5.309 -18.631 1.00 97.69 283 GLN A N 1
ATOM 2180 C CA . GLN A 1 283 ? 21.008 -4.581 -19.825 1.00 97.69 283 GLN A CA 1
ATOM 2181 C C . GLN A 1 283 ? 22.266 -3.755 -19.548 1.00 97.69 283 GLN A C 1
ATOM 2183 O O . GLN A 1 283 ? 23.195 -3.768 -20.353 1.00 97.69 283 GLN A O 1
ATOM 2188 N N . ASP A 1 284 ? 22.315 -3.063 -18.411 1.00 97.94 284 ASP A N 1
ATOM 2189 C CA . ASP A 1 284 ? 23.472 -2.258 -18.026 1.00 97.94 284 ASP A CA 1
ATOM 2190 C C . ASP A 1 284 ? 24.681 -3.139 -17.672 1.00 97.94 284 ASP A C 1
ATOM 2192 O O . ASP A 1 284 ? 25.795 -2.837 -18.096 1.00 97.94 284 ASP A O 1
ATOM 2196 N N . ALA A 1 285 ? 24.473 -4.281 -17.006 1.00 96.38 285 ALA A N 1
ATOM 2197 C CA . ALA A 1 285 ? 25.532 -5.260 -16.743 1.00 96.38 285 ALA A CA 1
ATOM 2198 C C . ALA A 1 285 ? 26.112 -5.868 -18.033 1.00 96.38 285 ALA A C 1
ATOM 2200 O O . ALA A 1 285 ? 27.326 -6.012 -18.155 1.00 96.38 285 ALA A O 1
ATOM 2201 N N . ILE A 1 286 ? 25.263 -6.182 -19.019 1.00 96.50 286 ILE A N 1
ATOM 2202 C CA . ILE A 1 286 ? 25.701 -6.686 -20.330 1.00 96.50 286 ILE A CA 1
ATOM 2203 C C . ILE A 1 286 ? 26.506 -5.619 -21.072 1.00 96.50 286 ILE A C 1
ATOM 2205 O O . ILE A 1 286 ? 27.546 -5.936 -21.644 1.00 96.50 286 ILE A O 1
ATOM 2209 N N . LYS A 1 287 ? 26.060 -4.355 -21.058 1.00 96.88 287 LYS A N 1
ATOM 2210 C CA . LYS A 1 287 ? 26.817 -3.245 -21.660 1.00 96.88 287 LYS A CA 1
ATOM 2211 C C . LYS A 1 287 ? 28.188 -3.091 -21.013 1.00 96.88 287 LYS A C 1
ATOM 2213 O O . LYS A 1 287 ? 29.162 -2.942 -21.735 1.00 96.88 287 LYS A O 1
ATOM 2218 N N . LEU A 1 288 ? 28.261 -3.161 -19.682 1.00 96.31 288 LEU A N 1
ATOM 2219 C CA . LEU A 1 288 ? 29.518 -3.039 -18.946 1.00 96.31 288 LEU A CA 1
ATOM 2220 C C . LEU A 1 288 ? 30.475 -4.204 -19.229 1.00 96.31 288 LEU A C 1
ATOM 2222 O O . LEU A 1 288 ? 31.673 -3.991 -19.300 1.00 96.31 288 LEU A O 1
ATOM 2226 N N . HIS A 1 289 ? 29.956 -5.420 -19.419 1.00 93.12 289 HIS A N 1
ATOM 2227 C CA . HIS A 1 289 ? 30.769 -6.588 -19.772 1.00 93.12 289 HIS A CA 1
ATOM 2228 C C . HIS A 1 289 ? 31.250 -6.564 -21.237 1.00 93.12 289 HIS A C 1
ATOM 2230 O O . HIS A 1 289 ? 32.217 -7.237 -21.585 1.00 93.12 289 HIS A O 1
ATOM 2236 N N . LYS A 1 290 ? 30.545 -5.850 -22.123 1.00 91.38 290 LYS A N 1
ATOM 2237 C CA . LYS A 1 290 ? 30.911 -5.693 -23.541 1.00 91.38 290 LYS A CA 1
ATOM 2238 C C . LYS A 1 290 ? 31.847 -4.501 -23.799 1.00 91.38 290 LYS A C 1
ATOM 2240 O O . LYS A 1 290 ? 32.350 -4.401 -24.915 1.00 91.38 290 LYS A O 1
ATOM 2245 N N . ALA A 1 291 ? 32.007 -3.604 -22.824 1.00 81.69 291 ALA A N 1
ATOM 2246 C CA . ALA A 1 291 ? 32.874 -2.426 -22.884 1.00 81.69 291 ALA A CA 1
ATOM 2247 C C . ALA A 1 291 ? 34.321 -2.785 -22.525 1.00 81.69 291 ALA A C 1
ATOM 2249 O O . ALA A 1 291 ? 35.223 -2.198 -23.160 1.00 81.69 291 ALA A O 1
#

InterPro domains:
  IPR006608 Coiled-coil and C2 domain-containing protein 1, DM14 domain [PF21528] (20-75)
  IPR006608 Coiled-coil and C2 domain-containing protein 1, DM14 domain [PF21528] (142-195)
  IPR006608 Coiled-coil and C2 domain-containing protein 1, DM14 domain [PF21528] (249-291)
  IPR006608 Coiled-coil and C2 domain-containing protein 1, DM14 domain [SM00685] (17-75)
  IPR006608 Coiled-coil and C2 domain-containing protein 1, DM14 domain [SM00685] (137-195)
  IPR006608 Coiled-coil and C2 domain-containing protein 1, DM14 domain [SM00685] (246-291)
  IPR039725 Coiled-coil and C2 domain-containing protein 1 [PTHR13076] (12-291)

Secondary structure (DSSP, 8-state):
-----------SHHHHHHHHHHHHHHHHHHHHHHHHHT-HHHHHHHHHHHHHHHHHHHHHHTT----GGGSPPP--------------------------------------------------------HHHHHHHHHHHHHHHHHHHHHHHHHHTT-HHHHHHHHHHHHHHHHHHHHHHTT----GGGPPP----TTS------------------------------------------SSHHHHHHHHHHHHHHHHHHHHHTT-HHHHHHHHHHHHHHHHHHHHHH-

Foldseek 3Di:
DDDDDDDDDPPCLVVLLVVLVVQLVQLVLVLVVCVLVVVVVSNVVSVVLNVQSVVSNVCSVVVHDDDPVSRDDRDDNPDDDHDDDDDDDDDDDDDDDDDDDDDDDDDDDDDDDDDDDDDDDDDDPDPPQPPVLVVVLVVLVVQLVLLVVVLVVCVVVVVNVSNVVSVVLSVVSVVQSVCSVVVHDRDPPPRDDGPPPPPDDDDDDDDDDDDDDDDDDDDDDDDDDDDDDDDDDDDDDDPPPPPDPLSVLVVVLVVLVVQLVVCVVVVNVVSNVVSVVVNVVSVVVNVVVVD

Sequence (291 aa):
PDNKPLMPVKVEHTNYMAIITERISMYKEAEANANSIGDTSKARRIARGLKTLNELSRKVQAGLVINEEDIPLPISVGAKKPPEVLKPIGIDFEEPTKPEDAQQTPIDKPKENIESPEICLPETDEKVLNDKQKEALSALCARRDEYKKAALLAKRSGNMQTALAHVKLIKQFDEVIAAAEEGQPVDLSTMPPPPLDENLNTTSAGDKQPVIIHSQSPATREAPPIPEVAVQSSDEKNNDTPVTVLEALEARLNKFLEQEEAGKKDGNMSKARRMGRIVKQYQDAIKLHKA

Organism: NCBI:txid72488

Radius of gyration: 36.73 Å; Cα contacts (8 Å, |Δi|>4): 154; chains: 1; bounding box: 82×102×71 Å

Mean predicted aligned error: 23.48 Å